Protein AF-A0A8X6QUP5-F1 (afdb_monomer_lite)

Organism: Nephila pilipes (NCBI:txid299642)

Structure (mmCIF, N/CA/C/O backbone):
data_AF-A0A8X6QUP5-F1
#
_entry.id   AF-A0A8X6QUP5-F1
#
loop_
_atom_site.group_PDB
_atom_site.id
_atom_site.type_symbol
_atom_site.label_atom_id
_atom_site.label_alt_id
_atom_site.label_comp_id
_atom_site.label_asym_id
_atom_site.label_entity_id
_atom_site.label_seq_id
_atom_site.pdbx_PDB_ins_code
_atom_site.Cartn_x
_atom_site.Cartn_y
_atom_site.Cartn_z
_atom_site.occupancy
_atom_site.B_iso_or_equiv
_atom_site.auth_seq_id
_atom_site.auth_comp_id
_atom_site.auth_asym_id
_atom_site.auth_atom_id
_atom_site.pdbx_PDB_model_num
ATOM 1 N N . MET A 1 1 ? -22.876 15.915 32.939 1.00 44.31 1 MET A N 1
ATOM 2 C CA . MET A 1 1 ? -23.209 14.595 32.355 1.00 44.31 1 MET A CA 1
ATOM 3 C C . MET A 1 1 ? -21.973 13.750 32.058 1.00 44.31 1 MET A C 1
ATOM 5 O O . MET A 1 1 ? -21.874 12.656 32.588 1.00 44.31 1 MET A O 1
ATOM 9 N N . TRP A 1 2 ? -21.021 14.212 31.238 1.00 46.41 2 TRP A N 1
ATOM 10 C CA . TRP A 1 2 ? -19.818 13.427 30.906 1.00 46.41 2 TRP A CA 1
ATOM 11 C C . TRP A 1 2 ? -18.783 13.309 31.998 1.00 46.41 2 TRP A C 1
ATOM 13 O O . TRP A 1 2 ? -18.318 12.202 32.258 1.00 46.41 2 TRP A O 1
ATOM 23 N N . GLU A 1 3 ? -18.508 14.399 32.704 1.00 50.53 3 GLU A N 1
ATOM 24 C CA . GLU A 1 3 ? -17.722 14.270 33.923 1.00 50.53 3 GLU A CA 1
ATOM 25 C C . GLU A 1 3 ? -18.458 13.438 34.968 1.00 50.53 3 GLU A C 1
ATOM 27 O O . GLU A 1 3 ? -17.826 12.682 35.685 1.00 50.53 3 GLU A O 1
ATOM 32 N N . ASP A 1 4 ? -19.792 13.433 34.981 1.00 49.97 4 ASP A N 1
ATOM 33 C CA . ASP A 1 4 ? -20.540 12.552 35.881 1.00 49.97 4 ASP A CA 1
ATOM 34 C C . ASP A 1 4 ? -20.422 11.077 35.484 1.00 49.97 4 ASP A C 1
ATOM 36 O O . ASP A 1 4 ? -20.291 10.235 36.368 1.00 49.97 4 ASP A O 1
ATOM 40 N N . LEU A 1 5 ? -20.434 10.734 34.187 1.00 49.19 5 LEU A N 1
ATOM 41 C CA . LEU A 1 5 ? -20.219 9.353 33.741 1.00 49.19 5 LEU A CA 1
ATOM 42 C C . LEU A 1 5 ? -18.779 8.916 34.016 1.00 49.19 5 LEU A C 1
ATOM 44 O O . LEU A 1 5 ? -18.572 7.864 34.612 1.00 49.19 5 LEU A O 1
ATOM 48 N N . LYS A 1 6 ? -17.792 9.732 33.635 1.00 55.00 6 LYS A N 1
ATOM 49 C CA . LYS A 1 6 ? -16.370 9.463 33.872 1.00 55.00 6 LYS A CA 1
ATOM 50 C C . LYS A 1 6 ? -16.077 9.322 35.363 1.00 55.00 6 LYS A C 1
ATOM 52 O O . LYS A 1 6 ? -15.502 8.315 35.761 1.00 55.00 6 LYS A O 1
ATOM 57 N N . ASN A 1 7 ? -16.558 10.250 36.190 1.00 58.97 7 ASN A N 1
ATOM 58 C CA . ASN A 1 7 ? -16.419 10.178 37.642 1.00 58.97 7 ASN A CA 1
ATOM 59 C C . ASN A 1 7 ? -17.154 8.964 38.213 1.00 58.97 7 ASN A C 1
ATOM 61 O O . ASN A 1 7 ? -16.632 8.328 39.118 1.00 58.97 7 ASN A O 1
ATOM 65 N N . ASN A 1 8 ? -18.327 8.587 37.691 1.00 56.41 8 ASN A N 1
ATOM 66 C CA . ASN A 1 8 ? -19.015 7.378 38.149 1.00 56.41 8 ASN A CA 1
ATOM 67 C C . ASN A 1 8 ? -18.253 6.103 37.788 1.00 56.41 8 ASN A C 1
ATOM 69 O O . ASN A 1 8 ? -18.107 5.243 38.652 1.00 56.41 8 ASN A O 1
ATOM 73 N N . VAL A 1 9 ? -17.761 5.981 36.553 1.00 54.59 9 VAL A N 1
ATOM 74 C CA . VAL A 1 9 ? -16.973 4.829 36.089 1.00 54.59 9 VAL A CA 1
ATOM 75 C C . VAL A 1 9 ? -15.672 4.736 36.881 1.00 54.59 9 VAL A C 1
ATOM 77 O O . VAL A 1 9 ? -15.383 3.691 37.456 1.00 54.59 9 VAL A O 1
ATOM 80 N N . GLN A 1 10 ? -14.937 5.842 36.995 1.00 56.66 10 GLN A N 1
ATOM 81 C CA . GLN A 1 10 ? -13.673 5.911 37.719 1.00 56.66 10 GLN A CA 1
ATOM 82 C C . GLN A 1 10 ? -13.856 5.597 39.207 1.00 56.66 10 GLN A C 1
ATOM 84 O O . GLN A 1 10 ? -13.172 4.727 39.734 1.00 56.66 10 GLN A O 1
ATOM 89 N N . LYS A 1 11 ? -14.850 6.199 39.869 1.00 64.88 11 LYS A N 1
ATOM 90 C CA . LYS A 1 11 ? -15.154 5.935 41.282 1.00 64.88 11 LYS A CA 1
ATOM 91 C C . LYS A 1 11 ? -15.588 4.485 41.503 1.00 64.88 11 LYS A C 1
ATOM 93 O O . LYS A 1 11 ? -15.235 3.899 42.523 1.00 64.88 11 LYS A O 1
ATOM 98 N N . ARG A 1 12 ? -16.307 3.866 40.554 1.00 60.62 12 ARG A N 1
ATOM 99 C CA . ARG A 1 12 ? -16.648 2.431 40.608 1.00 60.62 12 ARG A CA 1
ATOM 100 C C . ARG A 1 12 ? -15.395 1.565 40.502 1.00 60.62 12 ARG A C 1
ATOM 102 O O . ARG A 1 12 ? -15.236 0.664 41.315 1.00 60.62 12 ARG A O 1
ATOM 109 N N . ILE A 1 13 ? -14.516 1.857 39.544 1.00 54.09 13 ILE A N 1
ATOM 110 C CA . ILE A 1 13 ? -13.247 1.145 39.342 1.00 54.09 13 ILE A CA 1
ATOM 111 C C . ILE A 1 13 ? -12.354 1.285 40.584 1.00 54.09 13 ILE A C 1
ATOM 113 O O . ILE A 1 13 ? -11.859 0.286 41.090 1.00 54.09 13 ILE A O 1
ATOM 117 N N . GLU A 1 14 ? -12.222 2.487 41.145 1.00 60.97 14 GLU A N 1
ATOM 118 C CA . GLU A 1 14 ? -11.457 2.744 42.373 1.00 60.97 14 GLU A CA 1
ATOM 119 C C . GLU A 1 14 ? -12.044 2.004 43.584 1.00 60.97 14 GLU A C 1
ATOM 121 O O . GLU A 1 14 ? -11.302 1.400 44.354 1.00 60.97 14 GLU A O 1
ATOM 126 N N . THR A 1 15 ? -13.375 1.969 43.722 1.00 64.56 15 THR A N 1
ATOM 127 C CA . THR A 1 15 ? -14.052 1.199 44.785 1.00 64.56 15 THR A CA 1
ATOM 128 C C . THR A 1 15 ? -13.818 -0.310 44.634 1.00 64.56 15 THR A C 1
ATOM 130 O O . THR A 1 15 ? -13.795 -1.032 45.626 1.00 64.56 15 THR A O 1
ATOM 133 N N . LEU A 1 16 ? -13.642 -0.795 43.401 1.00 52.06 16 LEU A N 1
ATOM 134 C CA . LEU A 1 16 ? -13.372 -2.203 43.097 1.00 52.06 16 LEU A CA 1
ATOM 135 C C . LEU A 1 16 ? -11.893 -2.583 43.271 1.00 52.06 16 LEU A C 1
ATOM 137 O O . LEU A 1 16 ? -11.603 -3.745 43.538 1.00 52.06 16 LEU A O 1
ATOM 141 N N . LEU A 1 17 ? -10.971 -1.625 43.129 1.00 49.28 17 LEU A N 1
ATOM 142 C CA . LEU A 1 17 ? -9.524 -1.838 43.253 1.00 49.28 17 LEU A CA 1
ATOM 143 C C . LEU A 1 17 ? -8.994 -1.674 44.686 1.00 49.28 17 LEU A C 1
ATOM 145 O O . LEU A 1 17 ? -7.844 -2.035 44.943 1.00 49.28 17 LEU A O 1
ATOM 149 N N . GLN A 1 18 ? -9.785 -1.150 45.630 1.00 58.59 18 GLN A N 1
ATOM 150 C CA . GLN A 1 18 ? -9.343 -1.079 47.023 1.00 58.59 18 GLN A CA 1
ATOM 151 C C . GLN A 1 18 ? -9.294 -2.479 47.670 1.00 58.59 18 GLN A C 1
ATOM 153 O O . GLN A 1 18 ? -10.301 -3.192 47.675 1.00 58.59 18 GLN A O 1
ATOM 158 N N . PRO A 1 19 ? -8.150 -2.882 48.263 1.00 45.94 19 PRO A N 1
ATOM 159 C CA . PRO A 1 19 ? -8.023 -4.151 48.968 1.00 45.94 19 PRO A CA 1
ATOM 160 C C . PRO A 1 19 ? -8.874 -4.095 50.241 1.00 45.94 19 PRO A C 1
ATOM 162 O O . PRO A 1 19 ? -8.563 -3.382 51.194 1.00 45.94 19 PRO A O 1
ATOM 165 N N . ASN A 1 20 ? -9.998 -4.807 50.235 1.00 49.28 20 ASN A N 1
ATOM 166 C CA . ASN A 1 20 ? -11.019 -4.671 51.264 1.00 49.28 20 ASN A CA 1
ATOM 167 C C . ASN A 1 20 ? -10.538 -5.223 52.618 1.00 49.28 20 ASN A C 1
ATOM 169 O O . ASN A 1 20 ? -10.485 -6.433 52.848 1.00 49.28 20 ASN A O 1
ATOM 173 N N . ILE A 1 21 ? -10.246 -4.317 53.551 1.00 51.75 21 ILE A N 1
ATOM 174 C CA . ILE A 1 21 ? -10.163 -4.624 54.976 1.00 51.75 21 ILE A CA 1
ATOM 175 C C . ILE A 1 21 ? -11.604 -4.759 55.486 1.00 51.75 21 ILE A C 1
ATOM 177 O O . ILE A 1 21 ? -12.288 -3.775 55.732 1.00 51.75 21 ILE A O 1
ATOM 181 N N . LYS A 1 22 ? -12.017 -6.013 55.696 1.00 47.28 22 LYS A N 1
ATOM 182 C CA . LYS A 1 22 ? -13.078 -6.433 56.629 1.00 47.28 22 LYS A CA 1
ATOM 183 C C . LYS A 1 22 ? -14.502 -5.938 56.331 1.00 47.28 22 LYS A C 1
ATOM 185 O O . LYS A 1 22 ? -15.080 -5.238 57.146 1.00 47.28 22 LYS A O 1
ATOM 190 N N . GLU A 1 23 ? -15.150 -6.454 55.290 1.00 47.16 23 GLU A N 1
ATOM 191 C CA . GLU A 1 23 ? -16.612 -6.633 55.330 1.00 47.16 23 GLU A CA 1
ATOM 192 C C . GLU A 1 23 ? -17.054 -7.746 54.368 1.00 47.16 23 GLU A C 1
ATOM 194 O O . GLU A 1 23 ? -16.723 -7.735 53.185 1.00 47.16 23 GLU A O 1
ATOM 199 N N . LYS A 1 24 ? -17.798 -8.740 54.881 1.00 47.62 24 LYS A N 1
ATOM 200 C CA . LYS A 1 24 ? -18.357 -9.876 54.122 1.00 47.62 24 LYS A CA 1
ATOM 201 C C . LYS A 1 24 ? -19.466 -9.402 53.167 1.00 47.62 24 LYS A C 1
ATOM 203 O O . LYS A 1 24 ? -20.642 -9.696 53.376 1.00 47.62 24 LYS A O 1
ATOM 208 N N . ARG A 1 25 ? -19.123 -8.674 52.106 1.00 50.38 25 ARG A N 1
ATOM 209 C CA . ARG A 1 25 ? -19.998 -8.508 50.937 1.00 50.38 25 ARG A CA 1
ATOM 210 C C . ARG A 1 25 ? -19.663 -9.611 49.943 1.00 50.38 25 ARG A C 1
ATOM 212 O O . ARG A 1 25 ? -18.494 -9.837 49.661 1.00 50.38 25 ARG A O 1
ATOM 219 N N . LYS A 1 26 ? -20.689 -10.316 49.448 1.00 55.03 26 LYS A N 1
ATOM 220 C CA . LYS A 1 26 ? -20.561 -11.279 48.343 1.00 55.03 26 LYS A CA 1
ATOM 221 C C . LYS A 1 26 ? -19.791 -10.585 47.219 1.00 55.03 26 LYS A C 1
ATOM 223 O O . LYS A 1 26 ? -20.322 -9.632 46.649 1.00 55.03 26 LYS A O 1
ATOM 228 N N . GLU A 1 27 ? -18.559 -11.019 46.961 1.00 50.31 27 GLU A N 1
ATOM 229 C CA . GLU A 1 27 ? -17.769 -10.520 45.839 1.00 50.31 27 GLU A CA 1
ATOM 230 C C . GLU A 1 27 ? -18.640 -10.597 44.580 1.00 50.31 27 GLU A C 1
ATOM 232 O O . GLU A 1 27 ? -19.210 -11.660 44.298 1.00 50.31 27 GLU A O 1
ATOM 237 N N . PRO A 1 28 ? -18.831 -9.490 43.842 1.00 57.84 28 PRO A N 1
ATOM 238 C CA . PRO A 1 28 ? -19.417 -9.589 42.521 1.00 57.84 28 PRO A CA 1
ATOM 239 C C . PRO A 1 28 ? -18.541 -10.547 41.717 1.00 57.84 28 PRO A C 1
ATOM 241 O O . PRO A 1 28 ? -17.336 -10.344 41.583 1.00 57.84 28 PRO A O 1
ATOM 244 N N . THR A 1 29 ? -19.140 -11.626 41.215 1.00 70.88 29 THR A N 1
ATOM 245 C CA . THR A 1 29 ? -18.425 -12.563 40.353 1.00 70.88 29 THR A CA 1
ATOM 246 C C . THR A 1 29 ? -17.854 -11.786 39.171 1.00 70.88 29 THR A C 1
ATOM 248 O O . THR A 1 29 ? -18.542 -10.940 38.603 1.00 70.88 29 THR A O 1
ATOM 251 N N . VAL A 1 30 ? -16.611 -12.077 38.779 1.00 66.44 30 VAL A N 1
ATOM 252 C CA . VAL A 1 30 ? -15.904 -11.433 37.651 1.00 66.44 30 VAL A CA 1
ATOM 253 C C . VAL A 1 30 ? -16.805 -11.283 36.413 1.00 66.44 30 VAL A C 1
ATOM 255 O O . VAL A 1 30 ? -16.819 -10.240 35.770 1.00 66.44 30 VAL A O 1
ATOM 258 N N . LYS A 1 31 ? -17.668 -12.276 36.156 1.00 69.88 31 LYS A N 1
ATOM 259 C CA . LYS A 1 31 ? -18.683 -12.255 35.089 1.00 69.88 31 LYS A CA 1
ATOM 260 C C . LYS A 1 31 ? -19.641 -11.059 35.151 1.00 69.88 31 LYS A C 1
ATOM 262 O O . LYS A 1 31 ? -19.960 -10.491 34.113 1.00 69.88 31 LYS A O 1
ATOM 267 N N . LYS A 1 32 ? -20.105 -10.673 36.343 1.00 76.06 32 LYS A N 1
ATOM 268 C CA . LYS A 1 32 ? -21.005 -9.528 36.527 1.00 76.06 32 LYS A CA 1
ATOM 269 C C . LYS A 1 32 ? -20.297 -8.209 36.214 1.00 76.06 32 LYS A C 1
ATOM 271 O O . LYS A 1 32 ? -20.886 -7.358 35.562 1.00 76.06 32 LYS A O 1
ATOM 276 N N . ILE A 1 33 ? -19.034 -8.072 36.621 1.00 69.62 33 ILE A N 1
ATOM 277 C CA . ILE A 1 33 ? -18.220 -6.882 36.329 1.00 69.62 33 ILE A CA 1
ATOM 278 C C . ILE A 1 33 ? -17.984 -6.756 34.821 1.00 69.62 33 ILE A C 1
ATOM 280 O O . ILE A 1 33 ? -18.186 -5.683 34.261 1.00 69.62 33 ILE A O 1
ATOM 284 N N . CYS A 1 34 ? -17.608 -7.846 34.147 1.00 67.25 34 CYS A N 1
ATOM 285 C CA . CYS A 1 34 ? -17.435 -7.849 32.694 1.00 67.25 34 CYS A CA 1
ATOM 286 C C . CYS A 1 34 ? -18.731 -7.471 31.964 1.00 67.25 34 CYS A C 1
ATOM 288 O O . CYS A 1 34 ? -18.691 -6.664 31.040 1.00 67.25 34 CYS A O 1
ATOM 290 N N . PHE A 1 35 ?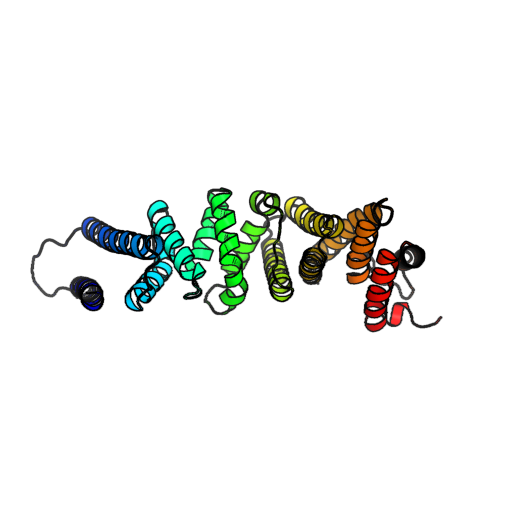 -19.874 -8.003 32.411 1.00 75.81 35 PHE A N 1
ATOM 291 C CA . PHE A 1 35 ? -21.177 -7.682 31.831 1.00 75.81 35 PHE A CA 1
ATOM 292 C C . PHE A 1 35 ? -21.531 -6.196 31.988 1.00 75.81 35 PHE A C 1
ATOM 294 O O . PHE A 1 35 ? -21.853 -5.534 31.006 1.00 75.81 35 PHE A O 1
ATOM 301 N N . GLU A 1 36 ? -21.421 -5.649 33.203 1.00 76.38 36 GLU A N 1
ATOM 302 C CA . GLU A 1 36 ? -21.733 -4.238 33.469 1.00 76.38 36 GLU A CA 1
ATOM 303 C C . GLU A 1 36 ? -20.802 -3.287 32.700 1.00 76.38 36 GLU A C 1
ATOM 305 O O . GLU A 1 36 ? -21.273 -2.322 32.096 1.00 76.38 36 GLU A O 1
ATOM 310 N N . SER A 1 37 ? -19.499 -3.583 32.650 1.00 73.06 37 SER A N 1
ATOM 311 C CA . SER A 1 37 ? -18.534 -2.823 31.844 1.00 73.06 37 SER A CA 1
ATOM 312 C C . SER A 1 37 ? -18.861 -2.885 30.350 1.00 73.06 37 SER A C 1
ATOM 314 O O . SER A 1 37 ? -18.807 -1.859 29.671 1.00 73.06 37 SER A O 1
ATOM 316 N N . GLY A 1 38 ? -19.261 -4.056 29.847 1.00 76.94 38 GLY A N 1
ATOM 317 C CA . GLY A 1 38 ? -19.714 -4.231 28.467 1.00 76.94 38 GLY A CA 1
ATOM 318 C C . GLY A 1 38 ? -20.924 -3.355 28.139 1.00 76.94 38 GLY A C 1
ATOM 319 O O . GLY A 1 38 ? -20.918 -2.669 27.119 1.00 76.94 38 GLY A O 1
ATOM 320 N N . CYS A 1 39 ? -21.918 -3.287 29.032 1.00 82.00 39 CYS A N 1
ATOM 321 C CA . CYS A 1 39 ? -23.081 -2.411 28.859 1.00 82.00 39 CYS A CA 1
ATOM 322 C C . CYS A 1 39 ? -22.703 -0.924 28.810 1.00 82.00 39 CYS A C 1
ATOM 324 O O . CYS A 1 39 ? -23.252 -0.184 27.996 1.00 82.00 39 CYS A O 1
ATOM 326 N N . ILE A 1 40 ? -21.771 -0.476 29.658 1.00 79.25 40 ILE A N 1
ATOM 327 C CA . ILE A 1 40 ? -21.323 0.927 29.683 1.00 79.25 40 ILE A CA 1
ATOM 328 C C . ILE A 1 40 ? -20.626 1.290 28.373 1.00 79.25 40 ILE A C 1
ATOM 330 O O . ILE A 1 40 ? -20.917 2.331 27.783 1.00 79.25 40 ILE A O 1
ATOM 334 N N . VAL A 1 41 ? -19.722 0.432 27.901 1.00 79.56 41 VAL A N 1
ATOM 335 C CA . VAL A 1 41 ? -19.023 0.669 26.638 1.00 79.56 41 VAL A CA 1
ATOM 336 C C . VAL A 1 41 ? -19.988 0.592 25.454 1.00 79.56 41 VAL A C 1
ATOM 338 O O . VAL A 1 41 ? -19.896 1.423 24.558 1.00 79.56 41 VAL A O 1
ATOM 341 N N . GLN A 1 42 ? -20.953 -0.332 25.455 1.00 85.12 42 GLN A N 1
ATOM 342 C CA . GLN A 1 42 ? -21.968 -0.384 24.402 1.00 85.12 42 GLN A CA 1
ATOM 343 C C . GLN A 1 42 ? -22.826 0.888 24.385 1.00 85.12 42 GLN A C 1
ATOM 345 O O . GLN A 1 42 ? -23.027 1.465 23.325 1.00 85.12 42 GLN A O 1
ATOM 350 N N . ALA A 1 43 ? -23.238 1.405 25.545 1.00 84.94 43 ALA A N 1
ATOM 351 C CA . ALA A 1 43 ? -23.956 2.677 25.617 1.00 84.94 43 ALA A CA 1
ATOM 352 C C . ALA A 1 43 ? -23.111 3.857 25.096 1.00 84.94 43 ALA A C 1
ATOM 354 O O . ALA A 1 43 ? -23.625 4.748 24.419 1.00 84.94 43 ALA A O 1
ATOM 355 N N . ALA A 1 44 ? -21.805 3.857 25.379 1.00 82.75 44 ALA A N 1
ATOM 356 C CA . ALA A 1 44 ? -20.856 4.819 24.821 1.00 82.75 44 ALA A CA 1
ATOM 357 C C . ALA A 1 44 ? -20.763 4.717 23.285 1.00 82.75 44 ALA A C 1
ATOM 359 O O . ALA A 1 44 ? -20.746 5.742 22.600 1.00 82.75 44 ALA A O 1
ATOM 360 N N . ILE A 1 45 ? -20.750 3.495 22.749 1.00 84.00 45 ILE A N 1
ATOM 361 C CA . ILE A 1 45 ? -20.754 3.210 21.310 1.00 84.00 45 ILE A CA 1
ATOM 362 C C . ILE A 1 45 ? -22.045 3.713 20.656 1.00 84.00 45 ILE A C 1
ATOM 364 O O . ILE A 1 45 ? -21.999 4.430 19.652 1.00 84.00 45 ILE A O 1
ATOM 368 N N . ASP A 1 46 ? -23.194 3.379 21.236 1.00 88.06 46 ASP A N 1
ATOM 369 C CA . ASP A 1 46 ? -24.508 3.751 20.712 1.00 88.06 46 ASP A CA 1
ATOM 370 C C . ASP A 1 46 ? -24.657 5.273 20.673 1.00 88.06 46 ASP A C 1
ATOM 372 O O . ASP A 1 46 ? -25.052 5.847 19.658 1.00 88.06 46 ASP A O 1
ATOM 376 N N . LEU A 1 47 ? -24.244 5.952 21.744 1.00 87.00 47 LEU A N 1
ATOM 377 C CA . LEU A 1 47 ? -24.296 7.404 21.793 1.00 87.00 47 LEU A CA 1
ATOM 378 C C . LEU A 1 47 ? -23.345 8.053 20.782 1.00 87.00 47 LEU A C 1
ATOM 380 O O . LEU A 1 47 ? -23.746 8.992 20.095 1.00 87.00 47 LEU A O 1
ATOM 384 N N . ALA A 1 48 ? -22.106 7.568 20.658 1.00 88.31 48 ALA A N 1
ATOM 385 C CA . ALA A 1 48 ? -21.186 8.067 19.638 1.00 88.31 48 ALA A CA 1
ATOM 386 C C . ALA A 1 48 ? -21.789 7.906 18.235 1.00 88.31 48 ALA A C 1
ATOM 388 O O . ALA A 1 48 ? -21.748 8.839 17.435 1.00 88.31 48 ALA A O 1
ATOM 389 N N . SER A 1 49 ? -22.414 6.757 17.967 1.00 87.56 49 SER A N 1
ATOM 390 C CA . SER A 1 49 ? -23.072 6.465 16.692 1.00 87.56 49 SER A CA 1
ATOM 391 C C . SER A 1 49 ? -24.182 7.470 16.380 1.00 87.56 49 SER A C 1
ATOM 393 O O . SER A 1 49 ? -24.204 8.003 15.273 1.00 87.56 49 SER A O 1
ATOM 395 N N . VAL A 1 50 ? -25.032 7.810 17.358 1.00 90.00 50 VAL A N 1
ATOM 396 C CA . VAL A 1 50 ? -26.065 8.854 17.204 1.00 90.00 50 VAL A CA 1
ATOM 397 C C . VAL A 1 50 ? -25.437 10.213 16.886 1.00 90.00 50 VAL A C 1
ATOM 399 O O . VAL A 1 50 ? -25.873 10.887 15.957 1.00 90.00 50 VAL A O 1
ATOM 402 N N . PHE A 1 51 ? -24.371 10.609 17.592 1.00 90.19 51 PHE A N 1
ATOM 403 C CA . PHE A 1 51 ? -23.677 11.877 17.323 1.00 90.19 51 PHE A CA 1
ATOM 404 C C . PHE A 1 51 ? -23.139 11.968 15.890 1.00 90.19 51 PHE A C 1
ATOM 406 O O . PHE A 1 51 ? -23.191 13.036 15.276 1.00 90.19 51 PHE A O 1
ATOM 413 N N . PHE A 1 52 ? -22.616 10.866 15.352 1.00 88.62 52 PHE A N 1
ATOM 414 C CA . PHE A 1 52 ? -22.120 10.836 13.979 1.00 88.62 52 PHE A CA 1
ATOM 415 C C . PHE A 1 52 ? -23.250 10.785 12.946 1.00 88.62 52 PHE A C 1
ATOM 417 O O . PHE A 1 52 ? -23.163 11.504 11.953 1.00 88.62 52 PHE A O 1
ATOM 424 N N . GLN A 1 53 ? -24.307 10.000 13.185 1.00 89.56 53 GLN A N 1
ATOM 425 C CA . GLN A 1 53 ? -25.474 9.894 12.296 1.00 89.56 53 GLN A CA 1
ATOM 426 C C . GLN A 1 53 ? -26.208 11.230 12.149 1.00 89.56 53 GLN A C 1
ATOM 428 O O . GLN A 1 53 ? -26.502 11.652 11.034 1.00 89.56 53 GLN A O 1
ATOM 433 N N . GLU A 1 54 ? -26.415 11.930 13.261 1.00 92.38 54 GLU A N 1
ATOM 434 C CA . GLU A 1 54 ? -27.092 13.231 13.304 1.00 92.38 54 GLU A CA 1
ATOM 435 C C . GLU A 1 54 ? -26.149 14.406 12.979 1.00 92.38 54 GLU A C 1
ATOM 437 O O . GLU A 1 54 ? -26.513 15.572 13.114 1.00 92.38 54 GLU A O 1
ATOM 442 N N . ASN A 1 55 ? -24.907 14.117 12.566 1.00 88.81 55 ASN A N 1
ATOM 443 C CA . ASN A 1 55 ? -23.885 15.110 12.232 1.00 88.81 55 ASN A CA 1
ATOM 444 C C . ASN A 1 55 ? -23.646 16.177 13.324 1.00 88.81 55 ASN A C 1
ATOM 446 O O . ASN A 1 55 ? -23.276 17.318 13.043 1.00 88.81 55 ASN A O 1
ATOM 450 N N . LEU A 1 56 ? -23.802 15.790 14.590 1.00 90.62 56 LEU A N 1
ATOM 451 C CA . LEU A 1 56 ? -23.629 16.680 15.733 1.00 90.62 56 LEU A CA 1
ATOM 452 C C . LEU A 1 56 ? -22.151 17.013 15.970 1.00 90.62 56 LEU A C 1
ATOM 454 O O . LEU A 1 56 ? -21.235 16.256 15.615 1.00 90.62 56 LEU A O 1
ATOM 458 N N . THR A 1 57 ? -21.916 18.149 16.627 1.00 89.81 57 THR A N 1
ATOM 459 C CA . THR A 1 57 ? -20.581 18.585 17.039 1.00 89.81 57 THR A CA 1
ATOM 460 C C . THR A 1 57 ? -20.006 17.620 18.077 1.00 89.81 57 THR A C 1
ATOM 462 O O . THR A 1 57 ? -20.602 17.383 19.130 1.00 89.81 57 THR A O 1
ATOM 465 N N . VAL A 1 58 ? -18.824 17.065 17.798 1.00 88.88 58 VAL A N 1
ATOM 466 C CA . VAL A 1 58 ? -18.154 16.123 18.708 1.00 88.88 58 VAL A CA 1
ATOM 467 C C . VAL A 1 58 ? -17.565 16.896 19.888 1.00 88.88 58 VAL A C 1
ATOM 469 O O . VAL A 1 58 ? -16.621 17.667 19.727 1.00 88.88 58 VAL A O 1
ATOM 472 N N . THR A 1 59 ? -18.115 16.681 21.082 1.00 91.25 59 THR A N 1
ATOM 473 C CA . THR A 1 59 ? -17.606 17.287 22.326 1.00 91.25 59 THR A CA 1
ATOM 474 C C . THR A 1 59 ? -16.254 16.692 22.740 1.00 91.25 59 THR A C 1
ATOM 476 O O . THR A 1 59 ? -15.979 15.526 22.461 1.00 91.25 59 THR A O 1
ATOM 479 N N . GLU A 1 60 ? -15.428 17.443 23.477 1.00 90.12 60 GLU A N 1
ATOM 480 C CA . GLU A 1 60 ? -14.137 16.943 23.999 1.00 90.12 60 GLU A CA 1
ATOM 481 C C . GLU A 1 60 ? -14.283 15.709 24.905 1.00 90.12 60 GLU A C 1
ATOM 483 O O . GLU A 1 60 ? -13.439 14.811 24.886 1.00 90.12 60 GLU A O 1
ATOM 488 N N . GLY A 1 61 ? -15.388 15.614 25.653 1.00 88.88 61 GLY A N 1
ATOM 489 C CA . GLY A 1 61 ? -15.706 14.424 26.447 1.00 88.88 61 GLY A CA 1
ATOM 490 C C . GLY A 1 61 ? -15.927 13.188 25.572 1.00 88.88 61 GLY A C 1
ATOM 491 O O . GLY A 1 61 ? -15.379 12.125 25.859 1.00 88.88 61 GLY A O 1
ATOM 492 N N . LEU A 1 62 ? -16.662 13.342 24.464 1.00 88.44 62 LEU A N 1
ATOM 493 C CA . LEU A 1 62 ? -16.883 12.262 23.502 1.00 88.44 62 LEU A CA 1
ATOM 494 C C . LEU A 1 62 ? -15.579 11.863 22.795 1.00 88.44 62 LEU A C 1
ATOM 496 O O . LEU A 1 62 ? -15.311 10.673 22.655 1.00 88.44 62 LEU A O 1
ATOM 500 N N . LYS A 1 63 ? -14.733 12.833 22.420 1.00 90.31 63 LYS A N 1
ATOM 501 C CA . LYS A 1 63 ? -13.395 12.548 21.874 1.00 90.31 63 LYS A CA 1
ATOM 502 C C . LYS A 1 63 ? -12.569 11.728 22.859 1.00 90.31 63 LYS A C 1
ATOM 504 O O . LYS A 1 63 ? -12.118 10.644 22.512 1.00 90.31 63 LYS A O 1
ATOM 509 N N . SER A 1 64 ? -12.440 12.199 24.100 1.00 90.12 64 SER A N 1
ATOM 510 C CA . SER A 1 64 ? -11.673 11.524 25.156 1.00 90.12 64 SER A CA 1
ATOM 511 C C . SER A 1 64 ? -12.156 10.092 25.402 1.00 90.12 64 SER A C 1
ATOM 513 O O . SER A 1 64 ? -11.346 9.187 25.594 1.00 90.12 64 SER A O 1
ATOM 515 N N . MET A 1 65 ? -13.472 9.875 25.351 1.00 90.00 65 MET A N 1
ATOM 516 C CA . MET A 1 65 ? -14.076 8.550 25.455 1.00 90.00 65 MET A CA 1
ATOM 517 C C . MET A 1 65 ? -13.670 7.645 24.288 1.00 90.00 65 MET A C 1
ATOM 519 O O . MET A 1 65 ? -13.231 6.527 24.523 1.00 90.00 65 MET A O 1
ATOM 523 N N . ILE A 1 66 ? -13.762 8.113 23.041 1.00 90.62 66 ILE A N 1
ATOM 524 C CA . ILE A 1 66 ? -13.375 7.319 21.863 1.00 90.62 66 ILE A CA 1
ATOM 525 C C . ILE A 1 66 ? -11.872 7.005 21.881 1.00 90.62 66 ILE A C 1
ATOM 527 O O . ILE A 1 66 ? -11.487 5.869 21.617 1.00 90.62 66 ILE A O 1
ATOM 531 N N . VAL A 1 67 ? -11.025 7.963 22.274 1.00 90.25 67 VAL A N 1
ATOM 532 C CA . VAL A 1 67 ? -9.583 7.730 22.480 1.00 90.25 67 VAL A CA 1
ATOM 533 C C . VAL A 1 67 ? -9.344 6.642 23.526 1.00 90.25 67 VAL A C 1
ATOM 535 O O . VAL A 1 67 ? -8.497 5.770 23.342 1.00 90.25 67 VAL A O 1
ATOM 538 N N . PHE A 1 68 ? -10.095 6.664 24.627 1.00 89.88 68 PHE A N 1
ATOM 539 C CA . PHE A 1 68 ? -10.027 5.611 25.635 1.00 89.88 68 PHE A CA 1
ATOM 540 C C . PHE A 1 68 ? -10.450 4.248 25.067 1.00 89.88 68 PHE A C 1
ATOM 542 O O . PHE A 1 68 ? -9.759 3.260 25.308 1.00 89.88 68 PHE A O 1
ATOM 549 N N . LEU A 1 69 ? -11.527 4.193 24.274 1.00 90.62 69 LEU A N 1
ATOM 550 C CA . LEU A 1 69 ? -11.986 2.961 23.623 1.00 90.62 69 LEU A CA 1
ATOM 551 C C . LEU A 1 69 ? -10.937 2.382 22.661 1.00 90.62 69 LEU A C 1
ATOM 553 O O . LEU A 1 69 ? -10.689 1.179 22.685 1.00 90.62 69 LEU A O 1
ATOM 557 N N . ASP A 1 70 ? -10.280 3.227 21.863 1.00 91.81 70 ASP A N 1
ATOM 558 C CA . ASP A 1 70 ? -9.179 2.812 20.989 1.00 91.81 70 ASP A CA 1
ATOM 559 C C . ASP A 1 70 ? -8.018 2.205 21.794 1.00 91.81 70 ASP A C 1
ATOM 561 O O . ASP A 1 70 ? -7.488 1.160 21.427 1.00 91.81 70 ASP A O 1
ATOM 565 N N . ARG A 1 71 ? -7.661 2.803 22.939 1.00 90.06 71 ARG A N 1
ATOM 566 C CA . ARG A 1 71 ? -6.571 2.316 23.804 1.00 90.06 71 ARG A CA 1
ATOM 567 C C . ARG A 1 71 ? -6.839 0.960 24.447 1.00 90.06 71 ARG A C 1
ATOM 569 O O . ARG A 1 71 ? -5.899 0.195 24.619 1.00 90.06 71 ARG A O 1
ATOM 576 N N . ILE A 1 72 ? -8.085 0.659 24.811 1.00 89.25 72 ILE A N 1
ATOM 577 C CA . ILE A 1 72 ? -8.433 -0.641 25.410 1.00 89.25 72 ILE A CA 1
ATOM 578 C C . ILE A 1 72 ? -8.669 -1.733 24.359 1.00 89.25 72 ILE A C 1
ATOM 580 O O . ILE A 1 72 ? -8.789 -2.903 24.712 1.00 89.25 72 ILE A O 1
ATOM 584 N N . LEU A 1 73 ? -8.740 -1.382 23.071 1.00 90.00 73 LEU A N 1
ATOM 585 C CA . LEU A 1 73 ? -9.053 -2.315 21.988 1.00 90.00 73 LEU A CA 1
ATOM 586 C C . LEU A 1 73 ? -8.140 -3.562 21.939 1.00 90.00 73 LEU A C 1
ATOM 588 O O . LEU A 1 73 ? -8.660 -4.659 21.693 1.00 90.00 73 LEU A O 1
ATOM 592 N N . PRO A 1 74 ? -6.813 -3.463 22.172 1.00 87.75 74 PRO A N 1
ATOM 593 C CA . PRO A 1 74 ? -5.934 -4.633 22.212 1.00 87.75 74 PRO A CA 1
ATOM 594 C C . PRO A 1 74 ? -6.253 -5.596 23.363 1.00 87.75 74 PRO A C 1
ATOM 596 O O . PRO A 1 74 ? -6.130 -6.804 23.171 1.00 87.75 74 PRO A O 1
ATOM 599 N N . GLU A 1 75 ? -6.718 -5.069 24.499 1.00 87.19 75 GLU A N 1
ATOM 600 C CA . GLU A 1 75 ? -7.014 -5.817 25.732 1.00 87.19 75 GLU A CA 1
ATOM 601 C C . GLU A 1 75 ? -8.332 -6.599 25.656 1.00 87.19 75 GLU A C 1
ATOM 603 O O . GLU A 1 75 ? -8.578 -7.510 26.446 1.00 87.19 75 GLU A O 1
ATOM 608 N N . ILE A 1 76 ? -9.204 -6.255 24.703 1.00 86.19 76 ILE A N 1
ATOM 609 C CA . ILE A 1 76 ? -10.486 -6.939 24.531 1.00 86.19 76 ILE A CA 1
ATOM 610 C C . ILE A 1 76 ? -10.247 -8.355 23.976 1.00 86.19 76 ILE A C 1
ATOM 612 O O . ILE A 1 76 ? -9.587 -8.481 22.928 1.00 86.19 76 ILE A O 1
ATOM 616 N N . PRO A 1 77 ? -10.824 -9.399 24.610 1.00 86.50 77 PRO A N 1
ATOM 617 C CA . PRO A 1 77 ? -10.676 -10.785 24.180 1.00 86.50 77 PRO A CA 1
ATOM 618 C C . PRO A 1 77 ? -11.058 -11.003 22.707 1.00 86.50 77 PRO A C 1
ATOM 620 O O . PRO A 1 77 ? -11.954 -10.329 22.189 1.00 86.50 77 PRO A O 1
ATOM 623 N N . PRO A 1 78 ? -10.384 -11.923 21.995 1.00 84.94 78 PRO A N 1
ATOM 624 C CA . PRO A 1 78 ? -10.646 -12.178 20.579 1.00 84.94 78 PRO A CA 1
ATOM 625 C C . PRO A 1 78 ? -12.053 -12.730 20.302 1.00 84.94 78 PRO A C 1
ATOM 627 O O . PRO A 1 78 ? -12.549 -12.561 19.190 1.00 84.94 78 PRO A O 1
ATOM 630 N N . GLU A 1 79 ? -12.703 -13.356 21.285 1.00 87.31 79 GLU A N 1
ATOM 631 C CA . GLU A 1 79 ? -14.070 -13.880 21.178 1.00 87.31 79 GLU A CA 1
ATOM 632 C C . GLU A 1 79 ? -15.108 -12.759 21.004 1.00 87.31 79 GLU A C 1
ATOM 634 O O . GLU A 1 79 ? -16.152 -12.964 20.386 1.00 87.31 79 GLU A O 1
ATOM 639 N N . GLU A 1 80 ? -14.795 -11.551 21.477 1.00 87.56 80 GLU A N 1
ATOM 640 C CA . GLU A 1 80 ? -15.666 -10.373 21.431 1.00 87.56 80 GLU A CA 1
ATOM 641 C C . GLU A 1 80 ? -15.450 -9.543 20.147 1.00 87.56 80 GLU A C 1
ATOM 643 O O . GLU A 1 80 ? -15.419 -8.309 20.163 1.00 87.56 80 GLU A O 1
ATOM 648 N N . ASP A 1 81 ? -15.288 -10.204 18.993 1.00 90.12 81 ASP A N 1
ATOM 649 C CA . ASP A 1 81 ? -14.959 -9.542 17.720 1.00 90.12 81 ASP A CA 1
ATOM 650 C C . ASP A 1 81 ? -16.001 -8.494 17.298 1.00 90.12 81 ASP A C 1
ATOM 652 O O . ASP A 1 81 ? -15.633 -7.428 16.807 1.00 90.12 81 ASP A O 1
ATOM 656 N N . ASN A 1 82 ? -17.294 -8.751 17.524 1.00 90.12 82 ASN A N 1
ATOM 657 C CA . ASN A 1 82 ? -18.354 -7.781 17.219 1.00 90.12 82 ASN A CA 1
ATOM 658 C C . ASN A 1 82 ? -18.175 -6.480 18.007 1.00 90.12 82 ASN A C 1
ATOM 660 O O . ASN A 1 82 ? -18.350 -5.388 17.471 1.00 90.12 82 ASN A O 1
ATOM 664 N N . PHE A 1 83 ? -17.787 -6.596 19.272 1.00 87.88 83 PHE A N 1
ATOM 665 C CA . PHE A 1 83 ? -17.587 -5.456 20.146 1.00 87.88 83 PHE A CA 1
ATOM 666 C C . PHE A 1 83 ? -16.339 -4.657 19.748 1.00 87.88 83 PHE A C 1
ATOM 668 O O . PHE A 1 83 ? -16.412 -3.437 19.586 1.00 87.88 83 PHE A O 1
ATOM 675 N N . LYS A 1 84 ? -15.223 -5.342 19.451 1.00 93.31 84 LYS A N 1
ATOM 676 C CA . LYS A 1 84 ? -14.018 -4.710 18.878 1.00 93.31 84 LYS A CA 1
ATOM 677 C C . LYS A 1 84 ? -14.327 -4.002 17.560 1.00 93.31 84 LYS A C 1
ATOM 679 O O . LYS A 1 84 ? -13.854 -2.893 17.319 1.00 93.31 84 LYS A O 1
ATOM 684 N N . ASN A 1 85 ? -15.164 -4.615 16.727 1.00 94.25 85 ASN A N 1
ATOM 685 C CA . ASN A 1 85 ? -15.572 -4.057 15.447 1.00 94.25 85 ASN A CA 1
ATOM 686 C C . ASN A 1 85 ? -16.356 -2.749 15.584 1.00 94.25 85 ASN A C 1
ATOM 688 O O . ASN A 1 85 ? -16.158 -1.842 14.776 1.00 94.25 85 ASN A O 1
ATOM 692 N N . ASN A 1 86 ? -17.231 -2.667 16.588 1.00 91.81 86 ASN A N 1
ATOM 693 C CA . ASN A 1 86 ? -18.029 -1.477 16.871 1.00 91.81 86 ASN A CA 1
ATOM 694 C C . ASN A 1 86 ? -17.156 -0.323 17.381 1.00 91.81 86 ASN A C 1
ATOM 696 O O . ASN A 1 86 ? -17.313 0.807 16.922 1.00 91.81 86 ASN A O 1
ATOM 700 N N . ILE A 1 87 ? -16.194 -0.612 18.266 1.00 92.88 87 ILE A N 1
ATOM 701 C CA . ILE A 1 87 ? -15.202 0.381 18.705 1.00 92.88 87 ILE A CA 1
ATOM 702 C C . ILE A 1 87 ? -14.403 0.892 17.504 1.00 92.88 87 ILE A C 1
ATOM 704 O O . ILE A 1 87 ? -14.340 2.100 17.284 1.00 92.88 87 ILE A O 1
ATOM 708 N N . ALA A 1 88 ? -13.859 -0.023 16.695 1.00 95.12 88 ALA A N 1
ATOM 709 C CA . ALA A 1 88 ? -13.097 0.315 15.498 1.00 95.12 88 ALA A CA 1
ATOM 710 C C . ALA A 1 88 ? -13.882 1.241 14.557 1.00 95.12 88 ALA A C 1
ATOM 712 O O . ALA A 1 88 ? -13.360 2.262 14.119 1.00 95.12 88 ALA A O 1
ATOM 713 N N . PHE A 1 89 ? -15.160 0.934 14.318 1.00 94.25 89 PHE A N 1
ATOM 714 C CA . PHE A 1 89 ? -16.027 1.742 13.463 1.00 94.25 89 PHE A CA 1
ATOM 715 C C . PHE A 1 89 ? -16.177 3.186 13.965 1.00 94.25 89 PHE A C 1
ATOM 717 O O . PHE A 1 89 ? -16.090 4.130 13.184 1.00 94.25 89 PHE A O 1
ATOM 724 N N . ILE A 1 90 ? -16.347 3.389 15.270 1.00 92.00 90 ILE A N 1
ATOM 725 C CA . ILE A 1 90 ? -16.452 4.737 15.845 1.00 92.00 90 ILE A CA 1
ATOM 726 C C . ILE A 1 90 ? -15.121 5.483 15.783 1.00 92.00 90 ILE A C 1
ATOM 728 O O . ILE A 1 90 ? -15.098 6.683 15.500 1.00 92.00 90 ILE A O 1
ATOM 732 N N . CYS A 1 91 ? -14.011 4.787 16.013 1.00 93.69 91 CYS A N 1
ATOM 733 C CA . CYS A 1 91 ? -12.682 5.355 15.836 1.00 93.69 91 CYS A CA 1
ATOM 734 C C . CYS A 1 91 ? -12.459 5.802 14.383 1.00 93.69 91 CYS A C 1
ATOM 736 O O . CYS A 1 91 ? -11.937 6.891 14.154 1.00 93.69 91 CYS A O 1
ATOM 738 N N . GLU A 1 92 ? -12.901 5.022 13.393 1.00 93.12 92 GLU A N 1
ATOM 739 C CA . GLU A 1 92 ? -12.868 5.409 11.975 1.00 93.12 92 GLU A CA 1
ATOM 740 C C . GLU A 1 92 ? -13.714 6.660 11.698 1.00 93.12 92 GLU A C 1
ATOM 742 O O . GLU A 1 92 ? -13.261 7.568 10.999 1.00 93.12 92 GLU A O 1
ATOM 747 N N . LEU A 1 93 ? -14.912 6.759 12.284 1.00 91.06 93 LEU A N 1
ATOM 748 C CA . LEU A 1 93 ? -15.752 7.956 12.167 1.00 91.06 93 LEU A CA 1
ATOM 749 C C . LEU A 1 93 ? -15.070 9.189 12.768 1.00 91.06 93 LEU A C 1
ATOM 751 O O . LEU A 1 93 ? -15.094 10.262 12.162 1.00 91.06 93 LEU A O 1
ATOM 755 N N . LEU A 1 94 ? -14.412 9.051 13.921 1.00 90.75 94 LEU A N 1
ATOM 756 C CA . LEU A 1 94 ? -13.666 10.151 14.528 1.00 90.75 94 LEU A CA 1
ATOM 757 C C . LEU A 1 94 ? -12.449 10.556 13.681 1.00 90.75 94 LEU A C 1
ATOM 759 O O . LEU A 1 94 ? -12.190 11.748 13.509 1.00 90.75 94 LEU A O 1
ATOM 763 N N . PHE A 1 95 ? -11.746 9.574 13.113 1.00 89.69 95 PHE A N 1
ATOM 764 C CA . PHE A 1 95 ? -10.632 9.790 12.193 1.00 89.69 95 PHE A CA 1
ATOM 765 C C . PHE A 1 95 ? -11.068 10.524 10.917 1.00 89.69 95 PHE A C 1
ATOM 767 O O . PHE A 1 95 ? -10.370 11.432 10.475 1.00 89.69 95 PHE A O 1
ATOM 774 N N . SER A 1 96 ? -12.251 10.212 10.371 1.00 86.69 96 SER A N 1
ATOM 775 C CA . SER A 1 96 ? -12.805 10.888 9.182 1.00 86.69 96 SER A CA 1
ATOM 776 C C . SER A 1 96 ? -12.992 12.400 9.352 1.00 86.69 96 SER A C 1
ATOM 778 O O . SER A 1 96 ? -13.038 13.131 8.367 1.00 86.69 96 SER A O 1
ATOM 780 N N . ARG A 1 97 ? -13.084 12.871 10.602 1.00 86.06 97 ARG A N 1
ATOM 781 C CA . ARG A 1 97 ? -13.206 14.287 10.964 1.00 86.06 97 ARG A CA 1
ATOM 782 C C . ARG A 1 97 ? -11.879 14.903 11.438 1.00 86.06 97 ARG A C 1
ATOM 784 O O . ARG A 1 97 ? -11.892 15.955 12.066 1.00 86.06 97 ARG A O 1
ATOM 791 N N . GLU A 1 98 ? -10.756 14.229 11.179 1.00 81.69 98 GLU A N 1
ATOM 792 C CA . GLU A 1 98 ? -9.382 14.668 11.478 1.00 81.69 98 GLU A CA 1
ATOM 793 C C . GLU A 1 98 ? -9.091 14.943 12.967 1.00 81.69 98 GLU A C 1
ATOM 795 O O . GLU A 1 98 ? -8.151 15.657 13.310 1.00 81.69 98 GLU A O 1
ATOM 800 N N . TYR A 1 99 ? -9.870 14.357 13.882 1.00 79.31 99 TYR A N 1
ATOM 801 C CA . TYR A 1 99 ? -9.745 14.655 15.314 1.00 79.31 99 TYR A CA 1
ATOM 802 C C . TYR A 1 99 ? -8.750 13.772 16.079 1.00 79.31 99 TYR A C 1
ATOM 804 O O . TYR A 1 99 ? -8.341 14.158 17.173 1.00 79.31 99 TYR A O 1
ATOM 812 N N . TYR A 1 100 ? -8.398 12.582 15.580 1.00 79.25 100 TYR A N 1
ATOM 813 C CA . TYR A 1 100 ? -7.642 11.594 16.361 1.00 79.25 100 TYR A CA 1
ATOM 814 C C . TYR A 1 100 ? -6.882 10.580 15.488 1.00 79.25 100 TYR A C 1
ATOM 816 O O . TYR A 1 100 ? -7.296 10.284 14.370 1.00 79.25 100 TYR A O 1
ATOM 824 N N . SER A 1 101 ? -5.775 10.042 16.016 1.00 80.75 101 SER A N 1
ATOM 825 C CA . SER A 1 101 ? -4.996 8.948 15.421 1.00 80.75 101 SER A CA 1
ATOM 826 C C . SER A 1 101 ? -5.420 7.610 16.025 1.00 80.75 101 SER A C 1
ATOM 828 O O . SER A 1 101 ? -5.127 7.343 17.184 1.00 80.75 101 SER A O 1
ATOM 830 N N . CYS A 1 102 ? -6.092 6.764 15.247 1.00 86.50 102 CYS A N 1
ATOM 831 C CA . CYS A 1 102 ? -6.661 5.495 15.715 1.00 86.50 102 CYS A CA 1
ATOM 832 C C . CYS A 1 102 ? -5.707 4.309 15.476 1.00 86.50 102 CYS A C 1
ATOM 834 O O . CYS A 1 102 ? -6.036 3.376 14.736 1.00 86.50 102 CYS A O 1
ATOM 836 N N . SER A 1 103 ? -4.497 4.360 16.040 1.00 86.81 103 SER A N 1
ATOM 837 C CA . SER A 1 103 ? -3.427 3.384 15.769 1.00 86.81 103 SER A CA 1
ATOM 838 C C . SER A 1 103 ? -3.819 1.951 16.165 1.00 86.81 103 SER A C 1
ATOM 840 O O . SER A 1 103 ? -3.611 1.010 15.393 1.00 86.81 103 SER A O 1
ATOM 842 N N . ASN A 1 104 ? -4.476 1.771 17.318 1.00 90.62 104 ASN A N 1
ATOM 843 C CA . ASN A 1 104 ? -4.929 0.451 17.775 1.00 90.62 104 ASN A CA 1
ATOM 844 C C . ASN A 1 104 ? -6.061 -0.101 16.907 1.00 90.62 104 ASN A C 1
ATOM 846 O O . ASN A 1 104 ? -6.097 -1.298 16.614 1.00 90.62 104 ASN A O 1
ATOM 850 N N . THR A 1 105 ? -6.964 0.770 16.455 1.00 93.38 105 THR A N 1
ATOM 851 C CA . THR A 1 105 ? -7.998 0.424 15.476 1.00 93.38 105 THR A CA 1
ATOM 852 C C . THR A 1 105 ? -7.383 -0.090 14.179 1.00 93.38 105 THR A C 1
ATOM 854 O O . THR A 1 105 ? -7.793 -1.139 13.682 1.00 93.38 105 THR A O 1
ATOM 857 N N . LEU A 1 106 ? -6.362 0.592 13.656 1.00 89.69 106 LEU A N 1
ATOM 858 C CA . LEU A 1 106 ? -5.643 0.145 12.467 1.00 89.69 106 LEU A CA 1
ATOM 859 C C . LEU A 1 106 ? -4.987 -1.229 12.688 1.00 89.69 106 LEU A C 1
ATOM 861 O O . LEU A 1 106 ? -5.176 -2.131 11.871 1.00 89.69 106 LEU A O 1
ATOM 865 N N . TYR A 1 107 ? -4.298 -1.426 13.814 1.00 89.44 107 TYR A N 1
ATOM 866 C CA . TYR A 1 107 ? -3.704 -2.716 14.181 1.00 89.44 107 TYR A CA 1
ATOM 867 C C . TYR A 1 107 ? -4.745 -3.845 14.255 1.00 89.44 107 TYR A C 1
ATOM 869 O O . TYR A 1 107 ? -4.554 -4.927 13.692 1.00 89.44 107 TYR A O 1
ATOM 877 N N . TYR A 1 108 ? -5.879 -3.593 14.914 1.00 93.12 108 TYR A N 1
ATOM 878 C CA . TYR A 1 108 ? -6.986 -4.541 14.997 1.00 93.12 108 TYR A CA 1
ATOM 879 C C . TYR A 1 108 ? -7.527 -4.904 13.609 1.00 93.12 108 TYR A C 1
ATOM 881 O O . TYR A 1 108 ? -7.689 -6.088 13.309 1.00 93.12 108 TYR A O 1
ATOM 889 N N . LEU A 1 109 ? -7.765 -3.909 12.750 1.00 92.56 109 LEU A N 1
ATOM 890 C CA . LEU A 1 109 ? -8.283 -4.136 11.403 1.00 92.56 109 LEU A CA 1
ATOM 891 C C . LEU A 1 109 ? -7.294 -4.916 10.531 1.00 92.56 109 LEU A C 1
ATOM 893 O O . LEU A 1 109 ? -7.725 -5.818 9.817 1.00 92.56 109 LEU A O 1
ATOM 897 N N . MET A 1 110 ? -5.986 -4.652 10.632 1.00 88.31 110 MET A N 1
ATOM 898 C CA . MET A 1 110 ? -4.961 -5.449 9.946 1.00 88.31 110 MET A CA 1
ATOM 899 C C . MET A 1 110 ? -5.027 -6.922 10.370 1.00 88.31 110 MET A C 1
ATOM 901 O O . MET A 1 110 ? -5.147 -7.810 9.527 1.00 88.31 110 MET A O 1
ATOM 905 N N . ARG A 1 111 ? -5.067 -7.210 11.679 1.00 90.38 111 ARG A N 1
ATOM 906 C CA . ARG A 1 111 ? -5.228 -8.594 12.167 1.00 90.38 111 ARG A CA 1
ATOM 907 C C . ARG A 1 111 ? -6.526 -9.229 11.676 1.00 90.38 111 ARG A C 1
ATOM 909 O O . ARG A 1 111 ? -6.537 -10.389 11.269 1.00 90.38 111 ARG A O 1
ATOM 916 N N . ARG A 1 112 ? -7.618 -8.466 11.694 1.00 91.69 112 ARG A N 1
ATOM 917 C CA . ARG A 1 112 ? -8.933 -8.912 11.233 1.00 91.69 112 ARG A CA 1
ATOM 918 C C . ARG A 1 112 ? -8.922 -9.257 9.741 1.00 91.69 112 ARG A C 1
ATOM 920 O O . ARG A 1 112 ? -9.522 -10.261 9.366 1.00 91.69 112 ARG A O 1
ATOM 927 N N . VAL A 1 113 ? -8.228 -8.479 8.908 1.00 88.56 113 VAL A N 1
ATOM 928 C CA . VAL A 1 113 ? -8.041 -8.757 7.473 1.00 88.56 113 VAL A CA 1
ATOM 929 C C . VAL A 1 113 ? -7.342 -10.094 7.260 1.00 88.56 113 VAL A C 1
ATOM 931 O O . VAL A 1 113 ? -7.810 -10.890 6.448 1.00 88.56 113 VAL A O 1
ATOM 934 N N . LEU A 1 114 ? -6.272 -10.368 8.006 1.00 85.06 114 LEU A N 1
ATOM 935 C CA . LEU A 1 114 ? -5.514 -11.616 7.875 1.00 85.06 114 LEU A CA 1
ATOM 936 C C . LEU A 1 114 ? -6.343 -12.852 8.243 1.00 85.06 114 LEU A C 1
ATOM 938 O O . LEU A 1 114 ? -6.208 -13.892 7.603 1.00 85.06 114 LEU A O 1
ATOM 942 N N . VAL A 1 115 ? -7.223 -12.728 9.240 1.00 89.00 115 VAL A N 1
ATOM 943 C CA . VAL A 1 115 ? -8.090 -13.826 9.695 1.00 89.00 115 VAL A CA 1
ATOM 944 C C . VAL A 1 115 ? -9.306 -14.008 8.786 1.00 89.00 115 VAL A C 1
ATOM 946 O O . VAL A 1 115 ? -9.616 -15.125 8.383 1.00 89.00 115 VAL A O 1
ATOM 949 N N . ASN A 1 116 ? -10.015 -12.923 8.471 1.00 86.81 116 ASN A N 1
ATOM 950 C CA . ASN A 1 116 ? -11.320 -13.001 7.815 1.00 86.81 116 ASN A CA 1
ATOM 951 C C . ASN A 1 116 ? -11.248 -12.922 6.290 1.00 86.81 116 ASN A C 1
ATOM 953 O O . ASN A 1 116 ? -12.198 -13.348 5.637 1.00 86.81 116 ASN A O 1
ATOM 957 N N . GLN A 1 117 ? -10.194 -12.311 5.738 1.00 83.25 117 GLN A N 1
ATOM 958 C CA . GLN A 1 117 ? -10.024 -12.055 4.304 1.00 83.25 117 GLN A CA 1
ATOM 959 C C . GLN A 1 117 ? -11.297 -11.481 3.653 1.00 83.25 117 GLN A C 1
ATOM 961 O O . GLN A 1 117 ? -11.743 -11.920 2.595 1.00 83.25 117 GLN A O 1
ATOM 966 N N . LYS A 1 118 ? -11.921 -10.495 4.315 1.00 87.19 118 LYS A N 1
ATOM 967 C CA . LYS A 1 118 ? -13.126 -9.818 3.817 1.00 87.19 118 LYS A CA 1
ATOM 968 C C . LYS A 1 118 ? -12.774 -8.482 3.189 1.00 87.19 118 LYS A C 1
ATOM 970 O O . LYS A 1 118 ? -12.097 -7.658 3.799 1.00 87.19 118 LYS A O 1
ATOM 975 N N . GLU A 1 119 ? -13.323 -8.234 2.005 1.00 81.06 119 GLU A N 1
ATOM 976 C CA . GLU A 1 119 ? -13.048 -7.027 1.221 1.00 81.06 119 GLU A CA 1
ATOM 977 C C . GLU A 1 119 ? -13.368 -5.747 2.008 1.00 81.06 119 GLU A C 1
ATOM 979 O O . GLU A 1 119 ? -12.582 -4.800 2.038 1.00 81.06 119 GLU A O 1
ATOM 984 N N . LYS A 1 120 ? -14.490 -5.756 2.741 1.00 88.06 120 LYS A N 1
ATOM 985 C CA . LYS A 1 120 ? -14.896 -4.646 3.613 1.00 88.06 120 LYS A CA 1
ATOM 986 C C . LYS A 1 120 ? -13.822 -4.274 4.642 1.00 88.06 120 LYS A C 1
ATOM 988 O O . LYS A 1 120 ? -13.641 -3.096 4.919 1.00 88.06 120 LYS A O 1
ATOM 993 N N . ASP A 1 121 ? -13.111 -5.257 5.194 1.00 90.00 121 ASP A N 1
ATOM 994 C CA . ASP A 1 121 ? -12.122 -5.024 6.248 1.00 90.00 121 ASP A CA 1
ATOM 995 C C . ASP A 1 121 ? -10.852 -4.426 5.630 1.00 90.00 121 ASP A C 1
ATOM 997 O O . ASP A 1 121 ? -10.272 -3.490 6.174 1.00 90.00 121 ASP A O 1
ATOM 1001 N N . VAL A 1 122 ? -10.488 -4.866 4.423 1.00 82.56 122 VAL A N 1
ATOM 1002 C CA . VAL A 1 122 ? -9.379 -4.276 3.670 1.00 82.56 122 VAL A CA 1
ATOM 1003 C C . VAL A 1 122 ? -9.675 -2.824 3.279 1.00 82.56 122 VAL A C 1
ATOM 1005 O O . VAL A 1 122 ? -8.809 -1.962 3.430 1.00 82.56 122 VAL A O 1
ATOM 1008 N N . ARG A 1 123 ? -10.903 -2.512 2.837 1.00 82.94 123 ARG A N 1
ATOM 1009 C CA . ARG A 1 123 ? -11.310 -1.124 2.542 1.00 82.94 123 ARG A CA 1
ATOM 1010 C C . ARG A 1 123 ? -11.161 -0.216 3.770 1.00 82.94 123 ARG A C 1
ATOM 1012 O O . ARG A 1 123 ? -10.745 0.931 3.626 1.00 82.94 123 ARG A O 1
ATOM 1019 N N . ARG A 1 124 ? -11.435 -0.740 4.967 1.00 90.94 124 ARG A N 1
ATOM 1020 C CA . ARG A 1 124 ? -11.272 -0.020 6.241 1.00 90.94 124 ARG A CA 1
ATOM 1021 C C . ARG A 1 124 ? -9.806 0.183 6.626 1.00 90.94 124 ARG A C 1
ATOM 1023 O O . ARG A 1 124 ? -9.421 1.302 6.947 1.00 90.94 124 ARG A O 1
ATOM 1030 N N . VAL A 1 125 ? -8.950 -0.840 6.501 1.00 87.00 125 VAL A N 1
ATOM 1031 C CA . VAL A 1 125 ? -7.488 -0.672 6.680 1.00 87.00 125 VAL A CA 1
ATOM 1032 C C . VAL A 1 125 ? -6.952 0.396 5.722 1.00 87.00 125 VAL A C 1
ATOM 1034 O O . VAL A 1 125 ? -6.200 1.284 6.120 1.00 87.00 125 VAL A O 1
ATOM 1037 N N . ARG A 1 126 ? -7.400 0.365 4.463 1.00 77.50 126 ARG A N 1
ATOM 1038 C CA . ARG A 1 126 ? -7.027 1.352 3.447 1.00 77.50 126 ARG A CA 1
ATOM 1039 C C . ARG A 1 126 ? -7.473 2.767 3.806 1.00 77.50 126 ARG A C 1
ATOM 1041 O O . ARG A 1 126 ? -6.713 3.703 3.566 1.00 77.50 126 ARG A O 1
ATOM 1048 N N . PHE A 1 127 ? -8.669 2.935 4.363 1.00 82.69 127 PHE A N 1
ATOM 1049 C CA . PHE A 1 127 ? -9.162 4.232 4.824 1.00 82.69 127 PHE A CA 1
ATOM 1050 C C . PHE A 1 127 ? -8.227 4.856 5.877 1.00 82.69 127 PHE A C 1
ATOM 1052 O O . PHE A 1 127 ? -7.943 6.049 5.818 1.00 82.69 127 PHE A O 1
ATOM 1059 N N . LEU A 1 128 ? -7.652 4.033 6.756 1.00 85.00 128 LEU A N 1
ATOM 1060 C CA . LEU A 1 128 ? -6.755 4.459 7.834 1.00 85.00 128 LEU A CA 1
ATOM 1061 C C . LEU A 1 128 ? -5.262 4.496 7.459 1.00 85.00 128 LEU A C 1
ATOM 1063 O O . LEU A 1 128 ? -4.423 4.816 8.297 1.00 85.00 128 LEU A O 1
ATOM 1067 N N . ARG A 1 129 ? -4.882 4.186 6.214 1.00 75.12 129 ARG A N 1
ATOM 1068 C CA . ARG A 1 129 ? -3.465 4.017 5.822 1.00 75.12 129 ARG A CA 1
ATOM 1069 C C . ARG A 1 129 ? -2.584 5.256 6.018 1.00 75.12 129 ARG A C 1
ATOM 1071 O O . ARG A 1 129 ? -1.374 5.115 6.147 1.00 75.12 129 ARG A O 1
ATOM 1078 N N . SER A 1 130 ? -3.149 6.466 6.032 1.00 74.06 130 SER A N 1
ATOM 1079 C CA . SER A 1 130 ? -2.366 7.685 6.298 1.00 74.06 130 SER A CA 1
ATOM 1080 C C . SER A 1 130 ? -1.877 7.771 7.746 1.00 74.06 130 SER A C 1
ATOM 1082 O O . SER A 1 130 ? -1.042 8.620 8.051 1.00 74.06 130 SER A O 1
ATOM 1084 N N . LEU A 1 131 ? -2.347 6.878 8.623 1.00 76.94 131 LEU A N 1
ATOM 1085 C CA . LEU A 1 131 ? -1.795 6.693 9.959 1.00 76.94 131 LEU A CA 1
ATOM 1086 C C . LEU A 1 131 ? -0.471 5.928 9.945 1.00 76.94 131 LEU A C 1
ATOM 1088 O O . LEU A 1 131 ? 0.316 6.126 10.856 1.00 76.94 131 LEU A O 1
ATOM 1092 N N . ILE A 1 132 ? -0.175 5.121 8.918 1.00 71.38 132 ILE A N 1
ATOM 1093 C CA . ILE A 1 132 ? 1.028 4.266 8.865 1.00 71.38 132 ILE A CA 1
ATOM 1094 C C . ILE A 1 132 ? 2.335 5.043 9.087 1.00 71.38 132 ILE A C 1
ATOM 1096 O O . ILE A 1 132 ? 3.105 4.618 9.945 1.00 71.38 132 ILE A O 1
ATOM 1100 N N . PRO A 1 133 ? 2.584 6.196 8.428 1.00 63.53 133 PRO A N 1
ATOM 1101 C CA . PRO A 1 133 ? 3.775 7.005 8.704 1.00 63.53 133 PRO A CA 1
ATOM 1102 C C . PRO A 1 133 ? 3.876 7.491 10.160 1.00 63.53 133 PRO A C 1
ATOM 1104 O O . PRO A 1 133 ? 4.957 7.830 10.625 1.00 63.53 133 PRO A O 1
ATOM 1107 N N . ARG A 1 134 ? 2.750 7.573 10.879 1.00 68.56 134 ARG A N 1
ATOM 1108 C CA . ARG A 1 134 ? 2.671 8.082 12.256 1.00 68.56 134 ARG A CA 1
ATOM 1109 C C . ARG A 1 134 ? 2.863 6.986 13.307 1.00 68.56 134 ARG A C 1
ATOM 1111 O O . ARG A 1 134 ? 3.078 7.310 14.470 1.00 68.56 134 ARG A O 1
ATOM 1118 N N . ILE A 1 135 ? 2.827 5.714 12.901 1.00 65.12 135 ILE A N 1
ATOM 1119 C CA . ILE A 1 135 ? 3.015 4.560 13.795 1.00 65.12 135 ILE A CA 1
ATOM 1120 C C . ILE A 1 135 ? 4.453 4.497 14.327 1.00 65.12 135 ILE A C 1
ATOM 1122 O O . ILE A 1 135 ? 4.660 3.979 15.419 1.00 65.12 135 ILE A O 1
ATOM 1126 N N . ASP A 1 136 ? 5.423 5.106 13.632 1.00 51.38 136 ASP A N 1
ATOM 1127 C CA . ASP A 1 136 ? 6.838 5.189 14.041 1.00 51.38 136 ASP A CA 1
ATOM 1128 C C . ASP A 1 136 ? 7.064 5.801 15.443 1.00 51.38 136 ASP A C 1
ATOM 1130 O O . ASP A 1 136 ? 8.154 5.683 16.000 1.00 51.38 136 ASP A O 1
ATOM 1134 N N . GLN A 1 137 ? 6.052 6.444 16.036 1.00 56.03 137 GLN A N 1
ATOM 1135 C CA . GLN A 1 137 ? 6.135 7.075 17.357 1.00 56.03 137 GLN A CA 1
ATOM 1136 C C . GLN A 1 137 ? 5.633 6.190 18.513 1.00 56.03 137 GLN A C 1
ATOM 1138 O O . GLN A 1 137 ? 5.734 6.593 19.673 1.00 56.03 137 GLN A O 1
ATOM 1143 N N . GLU A 1 138 ? 5.103 4.996 18.233 1.00 56.53 138 GLU A N 1
ATOM 1144 C CA . GLU A 1 138 ? 4.515 4.108 19.242 1.00 56.53 138 GLU A CA 1
ATOM 1145 C C . GLU A 1 138 ? 5.413 2.899 19.561 1.00 56.53 138 GLU A C 1
ATOM 1147 O O . GLU A 1 138 ? 6.202 2.423 18.742 1.00 56.53 138 GLU A O 1
ATOM 1152 N N . GLN A 1 139 ? 5.306 2.371 20.785 1.00 49.62 139 GLN A N 1
ATOM 1153 C CA . GLN A 1 139 ? 5.972 1.120 21.151 1.00 49.62 139 GLN A CA 1
ATOM 1154 C C . GLN A 1 139 ? 5.417 0.001 20.250 1.00 49.62 139 GLN A C 1
ATOM 1156 O O . GLN A 1 139 ? 4.208 -0.209 20.238 1.00 49.62 139 GLN A O 1
ATOM 1161 N N . ASN A 1 140 ? 6.295 -0.733 19.546 1.00 63.53 140 ASN A N 1
ATOM 1162 C CA . ASN A 1 140 ? 5.997 -1.903 18.690 1.00 63.53 140 ASN A CA 1
ATOM 1163 C C . ASN A 1 140 ? 5.818 -1.666 17.166 1.00 63.53 140 ASN A C 1
ATOM 1165 O O . ASN A 1 140 ? 5.165 -2.459 16.484 1.00 63.53 140 ASN A O 1
ATOM 1169 N N . VAL A 1 141 ? 6.461 -0.630 16.611 1.00 65.81 141 VAL A N 1
ATOM 1170 C CA . VAL A 1 141 ? 6.524 -0.322 15.162 1.00 65.81 141 VAL A CA 1
ATOM 1171 C C . VAL A 1 141 ? 6.808 -1.549 14.282 1.00 65.81 141 VAL A C 1
A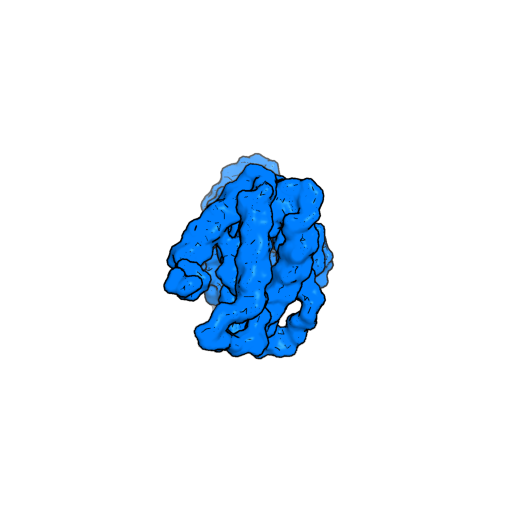TOM 1173 O O . VAL A 1 141 ? 6.107 -1.784 13.300 1.00 65.81 141 VAL A O 1
ATOM 1176 N N . GLU A 1 142 ? 7.810 -2.362 14.636 1.00 64.81 142 GLU A N 1
ATOM 1177 C CA . GLU A 1 142 ? 8.241 -3.518 13.831 1.00 64.81 142 GLU A CA 1
ATOM 1178 C C . GLU A 1 142 ? 7.117 -4.548 13.653 1.00 64.81 142 GLU A C 1
ATOM 1180 O O . GLU A 1 142 ? 6.906 -5.071 12.555 1.00 64.81 142 GLU A O 1
ATOM 1185 N N . HIS A 1 143 ? 6.331 -4.793 14.702 1.00 71.19 143 HIS A N 1
ATOM 1186 C CA . HIS A 1 143 ? 5.214 -5.727 14.639 1.00 71.19 143 HIS A CA 1
ATOM 1187 C C . HIS A 1 143 ? 4.060 -5.184 13.790 1.00 71.19 143 HIS A C 1
ATOM 1189 O O . HIS A 1 143 ? 3.465 -5.931 13.013 1.00 71.19 143 HIS A O 1
ATOM 1195 N N . VAL A 1 144 ? 3.769 -3.883 13.879 1.00 70.00 144 VAL A N 1
ATOM 1196 C CA . VAL A 1 144 ? 2.722 -3.254 13.063 1.00 70.00 144 VAL A CA 1
ATOM 1197 C C . VAL A 1 144 ? 3.117 -3.220 11.588 1.00 70.00 144 VAL A C 1
ATOM 1199 O O . VAL A 1 144 ? 2.306 -3.567 10.732 1.00 70.00 144 VAL A O 1
ATOM 1202 N N . LEU A 1 145 ? 4.372 -2.884 11.278 1.00 67.00 145 LEU A N 1
ATOM 1203 C CA . LEU A 1 145 ? 4.900 -2.951 9.914 1.00 67.00 145 LEU A CA 1
ATOM 1204 C C . LEU A 1 145 ? 4.891 -4.384 9.373 1.00 67.00 145 LEU A C 1
ATOM 1206 O O . LEU A 1 145 ? 4.601 -4.583 8.196 1.00 67.00 145 LEU A O 1
ATOM 1210 N N . THR A 1 146 ? 5.139 -5.383 10.222 1.00 71.38 146 THR A N 1
ATOM 1211 C CA . THR A 1 146 ? 5.024 -6.801 9.848 1.00 71.38 146 THR A CA 1
ATOM 1212 C C . THR A 1 146 ? 3.575 -7.193 9.556 1.00 71.38 146 THR A C 1
ATOM 1214 O O . THR A 1 146 ? 3.306 -7.825 8.543 1.00 71.38 146 THR A O 1
ATOM 1217 N N . LEU A 1 147 ? 2.605 -6.781 10.371 1.00 76.06 147 LEU A N 1
ATOM 1218 C CA . LEU A 1 147 ? 1.190 -7.035 10.072 1.00 76.06 147 LEU A CA 1
ATOM 1219 C C . LEU A 1 147 ? 0.737 -6.317 8.803 1.00 76.06 147 LEU A C 1
ATOM 1221 O O . LEU A 1 147 ? -0.028 -6.871 8.013 1.00 76.06 147 LEU A O 1
ATOM 1225 N N . TYR A 1 148 ? 1.233 -5.102 8.583 1.00 72.50 148 TYR A N 1
ATOM 1226 C CA . TYR A 1 148 ? 0.976 -4.374 7.354 1.00 72.50 148 TYR A CA 1
ATOM 1227 C C . TYR A 1 148 ? 1.579 -5.079 6.141 1.00 72.50 148 TYR A C 1
ATOM 1229 O O . TYR A 1 148 ? 0.904 -5.183 5.122 1.00 72.50 148 TYR A O 1
ATOM 1237 N N . ALA A 1 149 ? 2.799 -5.616 6.268 1.00 65.69 149 ALA A N 1
ATOM 1238 C CA . ALA A 1 149 ? 3.429 -6.487 5.277 1.00 65.69 149 ALA A CA 1
ATOM 1239 C C . ALA A 1 149 ? 2.478 -7.589 4.836 1.00 65.69 149 ALA A C 1
ATOM 1241 O O . ALA A 1 149 ? 2.186 -7.742 3.654 1.00 65.69 149 ALA A O 1
ATOM 1242 N N . GLU A 1 150 ? 2.008 -8.348 5.826 1.00 71.88 150 GLU A N 1
ATOM 1243 C CA . GLU A 1 150 ? 1.184 -9.532 5.650 1.00 71.88 150 GLU A CA 1
ATOM 1244 C C . GLU A 1 150 ? -0.153 -9.155 5.009 1.00 71.88 150 GLU A C 1
ATOM 1246 O O . GLU A 1 150 ? -0.642 -9.863 4.131 1.00 71.88 150 GLU A O 1
ATOM 1251 N N . CYS A 1 151 ? -0.720 -8.006 5.393 1.00 73.06 151 CYS A N 1
ATOM 1252 C CA . CYS A 1 151 ? -1.927 -7.477 4.768 1.00 73.06 151 CYS A CA 1
ATOM 1253 C C . CYS A 1 151 ? -1.670 -7.072 3.316 1.00 73.06 151 CYS A C 1
ATOM 1255 O O . CYS A 1 151 ? -2.445 -7.448 2.443 1.00 73.06 151 CYS A O 1
ATOM 1257 N N . ALA A 1 152 ? -0.591 -6.333 3.052 1.00 64.50 152 ALA A N 1
ATOM 1258 C CA . ALA A 1 152 ? -0.266 -5.789 1.739 1.00 64.50 152 ALA A CA 1
ATOM 1259 C C . ALA A 1 152 ? 0.053 -6.876 0.703 1.00 64.50 152 ALA A C 1
ATOM 1261 O O . ALA A 1 152 ? -0.176 -6.654 -0.479 1.00 64.50 152 ALA A O 1
ATOM 1262 N N . VAL A 1 153 ? 0.544 -8.045 1.127 1.00 58.84 153 VAL A N 1
ATOM 1263 C CA . VAL A 1 153 ? 0.784 -9.198 0.236 1.00 58.84 153 VAL A CA 1
ATOM 1264 C C . VAL A 1 153 ? -0.421 -10.137 0.103 1.00 58.84 153 VAL A C 1
ATOM 1266 O O . VAL A 1 153 ? -0.358 -11.102 -0.657 1.00 58.84 153 VAL A O 1
ATOM 1269 N N . SER A 1 154 ? -1.517 -9.895 0.830 1.00 67.38 154 SER A N 1
ATOM 1270 C CA . SER A 1 154 ? -2.740 -10.694 0.701 1.00 67.38 154 SER A CA 1
ATOM 1271 C C . SER A 1 154 ? -3.362 -10.492 -0.681 1.00 67.38 154 SER A C 1
ATOM 1273 O O . SER A 1 154 ? -3.564 -9.354 -1.105 1.00 67.38 154 SER A O 1
ATOM 1275 N N . SER A 1 155 ? -3.738 -11.582 -1.362 1.00 60.59 155 SER A N 1
ATOM 1276 C CA . SER A 1 155 ? -4.381 -11.545 -2.690 1.00 60.59 155 SER A CA 1
ATOM 1277 C C . SER A 1 155 ? -5.577 -10.597 -2.744 1.00 60.59 155 SER A C 1
ATOM 1279 O O . SER A 1 155 ? -5.801 -9.947 -3.757 1.00 60.59 155 SER A O 1
ATOM 1281 N N . LEU A 1 156 ? -6.315 -10.469 -1.642 1.00 64.94 156 LEU A N 1
ATOM 1282 C CA . LEU A 1 156 ? -7.456 -9.571 -1.534 1.00 64.94 156 LEU A CA 1
ATOM 1283 C C . LEU A 1 156 ? -7.048 -8.091 -1.558 1.00 64.94 156 LEU A C 1
ATOM 1285 O O . LEU A 1 156 ? -7.719 -7.274 -2.185 1.00 64.94 156 LEU A O 1
ATOM 1289 N N . TYR A 1 157 ? -5.937 -7.754 -0.900 1.00 63.72 157 TYR A N 1
ATOM 1290 C CA . TYR A 1 157 ? -5.366 -6.406 -0.892 1.00 63.72 157 TYR A CA 1
ATOM 1291 C C . TYR A 1 157 ? -4.843 -6.026 -2.279 1.00 63.72 157 TYR A C 1
ATOM 1293 O O . TYR A 1 157 ? -5.033 -4.891 -2.712 1.00 63.72 157 TYR A O 1
ATOM 1301 N N . LEU A 1 158 ? -4.264 -7.001 -2.985 1.00 55.47 158 LEU A N 1
ATOM 1302 C CA . LEU A 1 158 ? -3.787 -6.845 -4.358 1.00 55.47 158 LEU A CA 1
ATOM 1303 C C . LEU A 1 158 ? -4.939 -6.723 -5.358 1.00 55.47 158 LEU A C 1
ATOM 1305 O O . LEU A 1 158 ? -4.917 -5.842 -6.204 1.00 55.47 158 LEU A O 1
ATOM 1309 N N . SER A 1 159 ? -5.986 -7.538 -5.208 1.00 54.50 159 SER A N 1
ATOM 1310 C CA . SER A 1 159 ? -7.141 -7.572 -6.119 1.00 54.50 159 SER A CA 1
ATOM 1311 C C . SER A 1 159 ? -8.017 -6.318 -6.089 1.00 54.50 159 SER A C 1
ATOM 1313 O O . SER A 1 159 ? -8.788 -6.083 -7.014 1.00 54.50 159 SER A O 1
ATOM 1315 N N . MET A 1 160 ? -7.909 -5.490 -5.046 1.00 55.91 160 MET A N 1
ATOM 1316 C CA . MET A 1 160 ? -8.636 -4.220 -4.942 1.00 55.91 160 MET A CA 1
ATOM 1317 C C . MET A 1 160 ? -7.908 -3.056 -5.628 1.00 55.91 160 MET A C 1
ATOM 1319 O O . MET A 1 160 ? -7.995 -1.907 -5.177 1.00 55.91 160 MET A O 1
ATOM 1323 N N . GLU A 1 161 ? -7.180 -3.381 -6.701 1.00 50.81 161 GLU A N 1
ATOM 1324 C CA . GLU A 1 161 ? -6.404 -2.495 -7.562 1.00 50.81 161 GLU A CA 1
ATOM 1325 C C . GLU A 1 161 ? -7.067 -1.136 -7.763 1.00 50.81 161 GLU A C 1
ATOM 1327 O O . GLU A 1 161 ? -8.010 -0.951 -8.523 1.00 50.81 161 GLU A O 1
ATOM 1332 N N . GLN A 1 162 ? -6.520 -0.185 -7.024 1.00 51.00 162 GLN A N 1
ATOM 1333 C CA . GLN A 1 162 ? -6.354 1.221 -7.345 1.00 51.00 162 GLN A CA 1
ATOM 1334 C C . GLN A 1 162 ? -5.599 1.726 -6.135 1.00 51.00 162 GLN A C 1
ATOM 1336 O O . GLN A 1 162 ? -6.194 2.127 -5.138 1.00 51.00 162 GLN A O 1
ATOM 1341 N N . VAL A 1 163 ? -4.281 1.595 -6.139 1.00 53.50 163 VAL A N 1
ATOM 1342 C CA . VAL A 1 163 ? -3.434 2.179 -5.105 1.00 53.50 163 VAL A CA 1
ATOM 1343 C C . VAL A 1 163 ? -3.553 3.700 -5.272 1.00 53.50 163 VAL A C 1
ATOM 1345 O O . VAL A 1 163 ? -2.761 4.321 -5.964 1.00 53.50 163 VAL A O 1
ATOM 1348 N N . ILE A 1 164 ? -4.595 4.317 -4.689 1.00 52.38 164 ILE A N 1
ATOM 1349 C CA . ILE A 1 164 ? -4.767 5.780 -4.696 1.00 52.38 164 ILE A CA 1
ATOM 1350 C C . ILE A 1 164 ? -3.730 6.324 -3.724 1.00 52.38 164 ILE A C 1
ATOM 1352 O O . ILE A 1 164 ? -4.050 6.661 -2.595 1.00 52.38 164 ILE A O 1
ATOM 1356 N N . LEU A 1 165 ? -2.455 6.292 -4.058 1.00 63.25 165 LEU A N 1
ATOM 1357 C CA . LEU A 1 165 ? -1.485 7.116 -3.356 1.00 63.25 165 LEU A CA 1
ATOM 1358 C C . LEU A 1 165 ? -1.873 8.544 -3.711 1.00 63.25 165 LEU A C 1
ATOM 1360 O O . LEU A 1 165 ? -1.989 8.862 -4.890 1.00 63.25 165 LEU A O 1
ATOM 1364 N N . THR A 1 166 ? -2.200 9.366 -2.716 1.00 63.44 166 THR A N 1
ATOM 1365 C CA . THR A 1 166 ? -2.638 10.743 -2.987 1.00 63.44 166 THR A CA 1
ATOM 1366 C C . THR A 1 166 ? -1.453 11.704 -3.033 1.00 63.44 166 THR A C 1
ATOM 1368 O O . THR A 1 166 ? -1.615 12.848 -3.441 1.00 63.44 166 THR A O 1
ATOM 1371 N N . SER A 1 167 ? -0.259 11.257 -2.623 1.00 78.38 167 SER A N 1
ATOM 1372 C CA . SER A 1 167 ? 0.982 12.028 -2.696 1.00 78.38 167 SER A CA 1
ATOM 1373 C C . SER A 1 167 ? 2.222 11.140 -2.845 1.00 78.38 167 SER A C 1
ATOM 1375 O O . SER A 1 167 ? 2.219 9.964 -2.467 1.00 78.38 167 SER A O 1
ATOM 1377 N N . LEU A 1 168 ? 3.310 11.747 -3.329 1.00 81.31 168 LEU A N 1
ATOM 1378 C CA . LEU A 1 168 ? 4.633 11.121 -3.414 1.00 81.31 168 LEU A CA 1
ATOM 1379 C C . LEU A 1 168 ? 5.177 10.719 -2.033 1.00 81.31 168 LEU A C 1
ATOM 1381 O O . LEU A 1 168 ? 5.797 9.673 -1.891 1.00 81.31 168 LEU A O 1
ATOM 1385 N N . GLU A 1 169 ? 4.904 11.499 -0.986 1.00 76.81 169 GLU A N 1
ATOM 1386 C CA . GLU A 1 169 ? 5.350 11.181 0.379 1.00 76.81 169 GLU A CA 1
ATOM 1387 C C . GLU A 1 169 ? 4.691 9.900 0.914 1.00 76.81 169 GLU A C 1
ATOM 1389 O O . GLU A 1 169 ? 5.350 9.031 1.494 1.00 76.81 169 GLU A O 1
ATOM 1394 N N . GLN A 1 170 ? 3.387 9.742 0.666 1.00 71.56 170 GLN A N 1
ATOM 1395 C CA . GLN A 1 170 ? 2.669 8.519 1.018 1.00 71.56 170 GLN A CA 1
ATOM 1396 C C . GLN A 1 170 ? 3.186 7.326 0.219 1.00 71.56 170 GLN A C 1
ATOM 1398 O O . GLN A 1 170 ? 3.330 6.240 0.776 1.00 71.56 170 GLN A O 1
ATOM 1403 N N . ALA A 1 171 ? 3.488 7.527 -1.064 1.00 77.62 171 ALA A N 1
ATOM 1404 C CA . ALA A 1 171 ? 4.081 6.507 -1.918 1.00 77.62 171 ALA A CA 1
ATOM 1405 C C . ALA A 1 171 ? 5.444 6.041 -1.394 1.00 77.62 171 ALA A C 1
ATOM 1407 O O . ALA A 1 171 ? 5.665 4.843 -1.209 1.00 77.62 171 ALA A O 1
ATOM 1408 N N . ALA A 1 172 ? 6.326 6.983 -1.059 1.00 81.44 172 ALA A N 1
ATOM 1409 C CA . ALA A 1 172 ? 7.625 6.683 -0.475 1.00 81.44 172 ALA A CA 1
ATOM 1410 C C . ALA A 1 172 ? 7.481 5.950 0.867 1.00 81.44 172 ALA A C 1
ATOM 1412 O O . ALA A 1 172 ? 8.167 4.965 1.128 1.00 81.44 172 ALA A O 1
ATOM 1413 N N . THR A 1 173 ? 6.551 6.375 1.723 1.00 73.25 173 THR A N 1
ATOM 1414 C CA . THR A 1 173 ? 6.339 5.708 3.015 1.00 73.25 173 THR A CA 1
ATOM 1415 C C . THR A 1 173 ? 5.799 4.295 2.839 1.00 73.25 173 THR A C 1
ATOM 1417 O O . THR A 1 173 ? 6.280 3.360 3.477 1.00 73.25 173 THR A O 1
ATOM 1420 N N . TYR A 1 174 ? 4.847 4.116 1.924 1.00 74.31 174 TYR A N 1
ATOM 1421 C CA . TYR A 1 174 ? 4.297 2.809 1.589 1.00 74.31 174 TYR A CA 1
ATOM 1422 C C . TYR A 1 174 ? 5.392 1.865 1.079 1.00 74.31 174 TYR A C 1
ATOM 1424 O O . TYR A 1 174 ? 5.502 0.734 1.552 1.00 74.31 174 TYR A O 1
ATOM 1432 N N . GLY A 1 175 ? 6.224 2.330 0.141 1.00 77.81 175 GLY A N 1
ATOM 1433 C CA . GLY A 1 175 ? 7.327 1.536 -0.395 1.00 77.81 175 GLY A CA 1
ATOM 1434 C C . GLY A 1 175 ? 8.340 1.143 0.683 1.00 77.81 175 GLY A C 1
ATOM 1435 O O . GLY A 1 175 ? 8.739 -0.018 0.746 1.00 77.81 175 GLY A O 1
ATOM 1436 N N . LYS A 1 176 ? 8.691 2.060 1.596 1.00 77.44 176 LYS A N 1
ATOM 1437 C CA . LYS A 1 176 ? 9.567 1.767 2.747 1.00 77.44 176 LYS A CA 1
ATOM 1438 C C . LYS A 1 176 ? 8.960 0.736 3.693 1.00 77.44 176 LYS A C 1
ATOM 1440 O O . LYS A 1 176 ? 9.652 -0.196 4.099 1.00 77.44 176 LYS A O 1
ATOM 1445 N N . ALA A 1 177 ? 7.674 0.875 4.013 1.00 71.00 177 ALA A N 1
ATOM 1446 C CA . ALA A 1 177 ? 6.961 -0.074 4.858 1.00 71.00 177 ALA A CA 1
ATOM 1447 C C . ALA A 1 177 ? 6.974 -1.474 4.231 1.00 71.00 177 ALA A C 1
ATOM 1449 O O . ALA A 1 177 ? 7.355 -2.424 4.908 1.00 71.00 177 ALA A O 1
ATOM 1450 N N . TYR A 1 178 ? 6.665 -1.585 2.931 1.00 73.75 178 TYR A N 1
ATOM 1451 C CA . TYR A 1 178 ? 6.711 -2.848 2.184 1.00 73.75 178 TYR A CA 1
ATOM 1452 C C . TYR A 1 178 ? 8.134 -3.438 2.100 1.00 73.75 178 TYR A C 1
ATOM 1454 O O . TYR A 1 178 ? 8.325 -4.650 2.191 1.00 73.75 178 TYR A O 1
ATOM 1462 N N . MET A 1 179 ? 9.160 -2.599 1.963 1.00 74.94 179 MET A N 1
ATOM 1463 C CA . MET A 1 179 ? 10.557 -3.041 1.948 1.00 74.94 179 MET A CA 1
ATOM 1464 C C . MET A 1 179 ? 11.016 -3.584 3.314 1.00 74.94 179 MET A C 1
ATOM 1466 O O . MET A 1 179 ? 11.694 -4.614 3.386 1.00 74.94 179 MET A O 1
ATOM 1470 N N . SER A 1 180 ? 10.637 -2.914 4.406 1.00 72.94 180 SER A N 1
ATOM 1471 C CA . SER A 1 180 ? 10.934 -3.346 5.780 1.00 72.94 180 SER A CA 1
ATOM 1472 C C . SER A 1 180 ? 10.267 -4.690 6.090 1.00 72.94 180 SER A C 1
ATOM 1474 O O . SER A 1 180 ? 10.920 -5.666 6.459 1.00 72.94 180 SER A O 1
ATOM 1476 N N . ALA A 1 181 ? 8.975 -4.755 5.791 1.00 68.75 181 ALA A N 1
ATOM 1477 C CA . ALA A 1 181 ? 8.137 -5.942 5.743 1.00 68.75 181 ALA A CA 1
ATOM 1478 C C . ALA A 1 181 ? 8.793 -7.138 5.031 1.00 68.75 181 ALA A C 1
ATOM 1480 O O . ALA A 1 181 ? 8.899 -8.235 5.586 1.00 68.75 181 ALA A O 1
ATOM 1481 N N . TRP A 1 182 ? 9.261 -6.918 3.801 1.00 72.00 182 TRP A N 1
ATOM 1482 C CA . TRP A 1 182 ? 9.928 -7.941 3.006 1.00 72.00 182 TRP A CA 1
ATOM 1483 C C . TRP A 1 182 ? 11.225 -8.416 3.664 1.00 72.00 182 TRP A C 1
ATOM 1485 O O . TRP A 1 182 ? 11.428 -9.619 3.827 1.00 72.00 182 TRP A O 1
ATOM 1495 N N . SER A 1 183 ? 12.079 -7.475 4.085 1.00 72.25 183 SER A N 1
ATOM 1496 C CA . SER A 1 183 ? 13.371 -7.779 4.723 1.00 72.25 183 SER A CA 1
ATOM 1497 C C . SER A 1 183 ? 13.179 -8.617 5.982 1.00 72.25 183 SER A C 1
ATOM 1499 O O . SER A 1 183 ? 13.903 -9.584 6.218 1.00 72.25 183 SER A O 1
ATOM 1501 N N . HIS A 1 184 ? 12.160 -8.278 6.773 1.00 68.06 184 HIS A N 1
ATOM 1502 C CA . HIS A 1 184 ? 11.773 -9.030 7.955 1.00 68.06 184 HIS A CA 1
ATOM 1503 C C . HIS A 1 184 ? 11.329 -10.456 7.584 1.00 68.06 184 HIS A C 1
ATOM 1505 O O . HIS A 1 184 ? 11.858 -11.426 8.127 1.00 68.06 184 HIS A O 1
ATOM 1511 N N . ALA A 1 185 ? 10.422 -10.617 6.613 1.00 63.88 185 ALA A N 1
ATOM 1512 C CA . ALA A 1 185 ? 9.949 -11.937 6.182 1.00 63.88 185 ALA A CA 1
ATOM 1513 C C . ALA A 1 185 ? 11.096 -12.863 5.732 1.00 63.88 185 ALA A C 1
ATOM 1515 O O . ALA A 1 185 ? 11.152 -14.025 6.142 1.00 63.88 185 ALA A O 1
ATOM 1516 N N . VAL A 1 186 ? 12.044 -12.329 4.956 1.00 66.56 186 VAL A N 1
ATOM 1517 C CA . VAL A 1 186 ? 13.223 -13.067 4.482 1.00 66.56 186 VAL A CA 1
ATOM 1518 C C . VAL A 1 186 ? 14.155 -13.448 5.632 1.00 66.56 186 VAL A C 1
ATOM 1520 O O . VAL A 1 186 ? 14.547 -14.614 5.738 1.00 66.56 186 VAL A O 1
ATOM 1523 N N . LYS A 1 187 ? 14.456 -12.508 6.539 1.00 66.06 187 LYS A N 1
ATOM 1524 C CA . LYS A 1 187 ? 15.317 -12.735 7.713 1.00 66.06 187 LYS A CA 1
ATOM 1525 C C . LYS A 1 187 ? 14.814 -13.881 8.591 1.00 66.06 187 LYS A C 1
ATOM 1527 O O . LYS A 1 187 ? 15.611 -14.696 9.053 1.00 66.06 187 LYS A O 1
ATOM 1532 N N . TYR A 1 188 ? 13.502 -13.973 8.800 1.00 62.31 188 TYR A N 1
ATOM 1533 C CA . TYR A 1 188 ? 12.901 -14.993 9.664 1.00 62.31 188 TYR A CA 1
ATOM 1534 C C . TYR A 1 188 ? 12.532 -16.292 8.935 1.00 62.31 188 TYR A C 1
ATOM 1536 O O . TYR A 1 188 ? 11.798 -17.107 9.493 1.00 62.31 188 TYR A O 1
ATOM 1544 N N . LYS A 1 189 ? 13.056 -16.515 7.716 1.00 56.25 189 LYS A N 1
ATOM 1545 C CA . LYS A 1 189 ? 12.891 -17.750 6.922 1.00 56.25 189 LYS A CA 1
ATOM 1546 C C . LYS A 1 189 ? 11.443 -18.244 6.813 1.00 56.25 189 LYS A C 1
ATOM 1548 O O . LYS A 1 189 ? 11.213 -19.426 6.558 1.00 56.25 189 LYS A O 1
ATOM 1553 N N . ARG A 1 190 ? 10.457 -17.357 6.962 1.00 54.12 190 ARG A N 1
ATOM 1554 C CA . ARG A 1 190 ? 9.138 -17.624 6.398 1.00 54.12 190 ARG A CA 1
ATOM 1555 C C . ARG A 1 190 ? 9.393 -17.611 4.912 1.00 54.12 190 ARG A C 1
ATOM 1557 O O . ARG A 1 190 ? 9.769 -16.555 4.425 1.00 54.12 190 ARG A O 1
ATOM 1564 N N . ASP A 1 191 ? 9.331 -18.763 4.247 1.00 50.56 191 ASP A N 1
ATOM 1565 C CA . ASP A 1 191 ? 9.613 -18.836 2.817 1.00 50.56 191 ASP A CA 1
ATOM 1566 C C . ASP A 1 191 ? 8.716 -17.809 2.118 1.00 50.56 191 ASP A C 1
ATOM 1568 O O . ASP A 1 191 ? 7.503 -18.033 2.017 1.00 50.56 191 ASP A O 1
ATOM 1572 N N . PRO A 1 192 ? 9.262 -16.656 1.686 1.00 50.72 192 PRO A N 1
ATOM 1573 C CA . PRO A 1 192 ? 8.517 -15.696 0.909 1.00 50.72 192 PRO A CA 1
ATOM 1574 C C . PRO A 1 192 ? 8.537 -16.287 -0.494 1.00 50.72 192 PRO A C 1
ATOM 1576 O O . PRO A 1 192 ? 9.307 -15.882 -1.365 1.00 50.72 192 PRO A O 1
ATOM 1579 N N . SER A 1 193 ? 7.814 -17.393 -0.647 1.00 47.62 193 SER A N 1
ATOM 1580 C CA . SER A 1 193 ? 7.809 -18.185 -1.858 1.00 47.62 193 SER A CA 1
ATOM 1581 C C . SER A 1 193 ? 7.375 -17.269 -2.995 1.00 47.62 193 SER A C 1
ATOM 1583 O O . SER A 1 193 ? 6.454 -16.458 -2.872 1.00 47.62 193 SER A O 1
ATOM 1585 N N . ASN A 1 194 ? 8.141 -17.366 -4.077 1.00 52.19 194 ASN A N 1
ATOM 1586 C CA . ASN A 1 194 ? 8.343 -16.396 -5.150 1.00 52.19 194 ASN A CA 1
ATOM 1587 C C . ASN A 1 194 ? 7.087 -15.987 -5.950 1.00 52.19 194 ASN A C 1
ATOM 1589 O O . ASN A 1 194 ? 7.234 -15.421 -7.019 1.00 52.19 194 ASN A O 1
ATOM 1593 N N . VAL A 1 195 ? 5.866 -16.278 -5.507 1.00 46.09 195 VAL A N 1
ATOM 1594 C CA . VAL A 1 195 ? 4.644 -16.028 -6.284 1.00 46.09 195 VAL A CA 1
ATOM 1595 C C . VAL A 1 195 ? 3.982 -14.717 -5.867 1.00 46.09 195 VAL A C 1
ATOM 1597 O O . VAL A 1 195 ? 3.760 -13.860 -6.712 1.00 46.09 195 VAL A O 1
ATOM 1600 N N . PHE A 1 196 ? 3.740 -14.497 -4.572 1.00 48.53 196 PHE A N 1
ATOM 1601 C CA . PHE A 1 196 ? 2.990 -13.316 -4.115 1.00 48.53 196 PHE A CA 1
ATOM 1602 C C . PHE A 1 196 ? 3.770 -12.005 -4.258 1.00 48.53 196 PHE A C 1
ATOM 1604 O O . PHE A 1 196 ? 3.213 -10.984 -4.645 1.00 48.53 196 PHE A O 1
ATOM 1611 N N . GLN A 1 197 ? 5.074 -12.026 -3.981 1.00 58.12 197 GLN A N 1
ATOM 1612 C CA . GLN A 1 197 ? 5.900 -10.815 -4.005 1.00 58.12 197 GLN A CA 1
ATOM 1613 C C . GLN A 1 197 ? 6.375 -10.448 -5.417 1.00 58.12 197 GLN A C 1
ATOM 1615 O O . GLN A 1 197 ? 6.441 -9.260 -5.731 1.00 58.12 197 GLN A O 1
ATOM 1620 N N . TYR A 1 198 ? 6.656 -11.451 -6.264 1.00 62.59 198 TYR A N 1
ATOM 1621 C CA . TYR A 1 198 ? 6.877 -11.225 -7.697 1.00 62.59 198 TYR A CA 1
ATOM 1622 C C . TYR A 1 198 ? 5.603 -10.710 -8.352 1.00 62.59 198 TYR A C 1
ATOM 1624 O O . TYR A 1 198 ? 5.685 -9.705 -9.049 1.00 62.59 198 TYR A O 1
ATOM 1632 N N . SER A 1 199 ? 4.442 -11.332 -8.075 1.00 64.25 199 SER A N 1
ATOM 1633 C CA . SER A 1 199 ? 3.151 -10.823 -8.555 1.00 64.25 199 SER A CA 1
ATOM 1634 C C . SER A 1 199 ? 3.009 -9.365 -8.161 1.00 64.25 199 SER A C 1
ATOM 1636 O O . SER A 1 199 ? 2.862 -8.538 -9.037 1.00 64.25 199 SER A O 1
ATOM 1638 N N . TYR A 1 200 ? 3.230 -9.005 -6.894 1.00 72.12 200 TYR A N 1
ATOM 1639 C CA . TYR A 1 200 ? 3.018 -7.626 -6.467 1.00 72.12 200 TYR A CA 1
ATOM 1640 C C . TYR A 1 200 ? 3.892 -6.576 -7.167 1.00 72.12 200 TYR A C 1
ATOM 1642 O O . TYR A 1 200 ? 3.382 -5.545 -7.601 1.00 72.12 200 TYR A O 1
ATOM 1650 N N . ILE A 1 201 ? 5.210 -6.793 -7.267 1.00 77.81 201 ILE A N 1
ATOM 1651 C CA . ILE A 1 201 ? 6.082 -5.828 -7.957 1.00 77.81 201 ILE A CA 1
ATOM 1652 C C . ILE A 1 201 ? 5.714 -5.767 -9.438 1.00 77.81 201 ILE A C 1
ATOM 1654 O O . ILE A 1 201 ? 5.651 -4.673 -9.996 1.00 77.81 201 ILE A O 1
ATOM 1658 N N . MET A 1 202 ? 5.439 -6.913 -10.065 1.00 79.31 202 MET A N 1
ATOM 1659 C CA . MET A 1 202 ? 4.999 -6.954 -11.457 1.00 79.31 202 MET A CA 1
ATOM 1660 C C . MET A 1 202 ? 3.647 -6.267 -11.653 1.00 79.31 202 MET A C 1
ATOM 1662 O O . MET A 1 202 ? 3.513 -5.532 -12.622 1.00 79.31 202 MET A O 1
ATOM 1666 N N . ASP A 1 203 ? 2.704 -6.424 -10.728 1.00 80.00 203 ASP A N 1
ATOM 1667 C CA . ASP A 1 203 ? 1.378 -5.805 -10.743 1.00 80.00 203 ASP A CA 1
ATOM 1668 C C . ASP A 1 203 ? 1.509 -4.286 -10.591 1.00 80.00 203 ASP A C 1
ATOM 1670 O O . ASP A 1 203 ? 0.964 -3.541 -11.397 1.00 80.00 203 ASP A O 1
ATOM 1674 N N . LEU A 1 204 ? 2.330 -3.798 -9.649 1.00 81.88 204 LEU A N 1
ATOM 1675 C CA . LEU A 1 204 ? 2.647 -2.368 -9.541 1.00 81.88 204 LEU A CA 1
ATOM 1676 C C . LEU A 1 204 ? 3.264 -1.828 -10.836 1.00 81.88 204 LEU A C 1
ATOM 1678 O O . LEU A 1 204 ? 2.861 -0.778 -11.334 1.00 81.88 204 LEU A O 1
ATOM 1682 N N . MET A 1 205 ? 4.250 -2.531 -11.391 1.00 86.94 205 MET A N 1
ATOM 1683 C CA . MET A 1 205 ? 4.884 -2.126 -12.643 1.00 86.94 205 MET A CA 1
ATOM 1684 C C . MET A 1 205 ? 3.891 -2.112 -13.804 1.00 86.94 205 MET A C 1
ATOM 1686 O O . MET A 1 205 ? 3.884 -1.162 -14.582 1.00 86.94 205 MET A O 1
ATOM 1690 N N . LEU A 1 206 ? 3.051 -3.139 -13.910 1.00 87.38 206 LEU A N 1
ATOM 1691 C CA . LEU A 1 206 ? 2.027 -3.268 -14.934 1.00 87.38 206 LEU A CA 1
ATOM 1692 C C . LEU A 1 206 ? 1.007 -2.138 -14.817 1.00 87.38 206 LEU A C 1
ATOM 1694 O O . LEU A 1 206 ? 0.756 -1.445 -15.797 1.00 87.38 206 LEU A O 1
ATOM 1698 N N . HIS A 1 207 ? 0.521 -1.870 -13.608 1.00 85.88 207 HIS A N 1
ATOM 1699 C CA . HIS A 1 207 ? -0.385 -0.768 -13.318 1.00 85.88 207 HIS A CA 1
ATOM 1700 C C . HIS A 1 207 ? 0.236 0.574 -13.720 1.00 85.88 207 HIS A C 1
ATOM 1702 O O . HIS A 1 207 ? -0.379 1.355 -14.437 1.00 85.88 207 HIS A O 1
ATOM 1708 N N . ALA A 1 208 ? 1.497 0.826 -13.356 1.00 89.12 208 ALA A N 1
ATOM 1709 C CA . ALA A 1 208 ? 2.196 2.044 -13.759 1.00 89.12 208 ALA A CA 1
ATOM 1710 C C . ALA A 1 208 ? 2.396 2.155 -15.281 1.00 89.12 208 ALA A C 1
ATOM 1712 O O . ALA A 1 208 ? 2.414 3.261 -15.818 1.00 89.12 208 ALA A O 1
ATOM 1713 N N . VAL A 1 209 ? 2.552 1.035 -15.991 1.00 92.31 209 VAL A N 1
ATOM 1714 C CA . VAL A 1 209 ? 2.633 1.020 -17.457 1.00 92.31 209 VAL A CA 1
ATOM 1715 C C . VAL A 1 209 ? 1.271 1.298 -18.090 1.00 92.31 209 VAL A C 1
ATOM 1717 O O . VAL A 1 209 ? 1.192 2.062 -19.055 1.00 92.31 209 VAL A O 1
ATOM 1720 N N . GLU A 1 210 ? 0.209 0.689 -17.569 1.00 90.44 210 GLU A N 1
ATOM 1721 C CA . GLU A 1 210 ? -1.109 0.678 -18.199 1.00 90.44 210 GLU A CA 1
ATOM 1722 C C . GLU A 1 210 ? -1.976 1.898 -17.873 1.00 90.44 210 GLU A C 1
ATOM 1724 O O . GLU A 1 210 ? -2.870 2.232 -18.666 1.00 90.44 210 GLU A O 1
ATOM 1729 N N . ASP A 1 211 ? -1.681 2.592 -16.772 1.00 88.38 211 ASP A N 1
ATOM 1730 C CA . ASP A 1 211 ? -2.412 3.779 -16.339 1.00 88.38 211 ASP A CA 1
ATOM 1731 C C . ASP A 1 211 ? -2.157 4.993 -17.256 1.00 88.38 211 ASP A C 1
ATOM 1733 O O . ASP A 1 211 ? -1.087 5.184 -17.844 1.00 88.38 211 ASP A O 1
ATOM 1737 N N . ARG A 1 212 ? -3.183 5.830 -17.398 1.00 88.56 212 ARG A N 1
ATOM 1738 C CA . ARG A 1 212 ? -3.149 7.076 -18.176 1.00 88.56 212 ARG A CA 1
ATOM 1739 C C . ARG A 1 212 ? -2.948 8.304 -17.295 1.00 88.56 212 ARG A C 1
ATOM 1741 O O . ARG A 1 212 ? -2.544 9.350 -17.800 1.00 88.56 212 ARG A O 1
ATOM 1748 N N . GLU A 1 213 ? -3.256 8.205 -16.009 1.00 88.81 213 GLU A N 1
ATOM 1749 C CA . GLU A 1 213 ? -3.141 9.286 -15.050 1.00 88.81 213 GLU A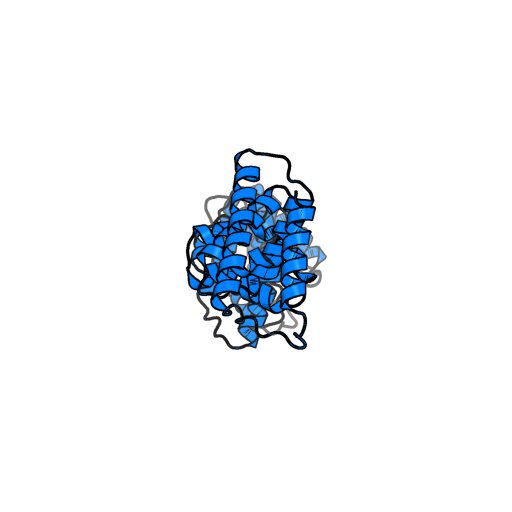 CA 1
ATOM 1750 C C . GLU A 1 213 ? -1.698 9.389 -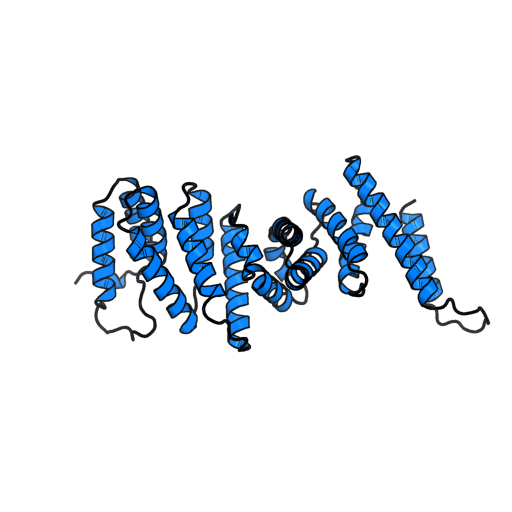14.545 1.00 88.81 213 GLU A C 1
ATOM 1752 O O . GLU A 1 213 ? -1.202 8.564 -13.779 1.00 88.81 213 GLU A O 1
ATOM 1757 N N . MET A 1 214 ? -0.999 10.449 -14.957 1.00 88.75 214 MET A N 1
ATOM 1758 C CA . MET A 1 214 ? 0.410 10.635 -14.602 1.00 88.75 214 MET A CA 1
ATOM 1759 C C . MET A 1 214 ? 0.656 10.720 -13.091 1.00 88.75 214 MET A C 1
ATOM 1761 O O . MET A 1 214 ? 1.743 10.367 -12.647 1.00 88.75 214 MET A O 1
ATOM 1765 N N . SER A 1 215 ? -0.310 11.181 -12.292 1.00 86.12 215 SER A N 1
ATOM 1766 C CA . SER A 1 215 ? -0.205 11.210 -10.825 1.00 86.12 215 SER A CA 1
ATOM 1767 C C . SER A 1 215 ? -0.029 9.792 -10.254 1.00 86.12 215 SER A C 1
ATOM 1769 O O . SER A 1 215 ? 0.886 9.559 -9.465 1.00 86.12 215 SER A O 1
ATOM 1771 N N . VAL A 1 216 ? -0.833 8.831 -10.721 1.00 83.25 216 VAL A N 1
ATOM 1772 C CA . VAL A 1 216 ? -0.780 7.417 -10.336 1.00 83.25 216 VAL A CA 1
ATOM 1773 C C . VAL A 1 216 ? 0.549 6.816 -10.769 1.00 83.25 216 VAL A C 1
ATOM 1775 O O . VAL A 1 216 ? 1.251 6.227 -9.947 1.00 83.25 216 VAL A O 1
ATOM 1778 N N . VAL A 1 217 ? 0.954 7.054 -12.021 1.00 89.38 217 VAL A N 1
ATOM 1779 C CA . VAL A 1 217 ? 2.250 6.596 -12.545 1.00 89.38 217 VAL A CA 1
ATOM 1780 C C . VAL A 1 217 ? 3.402 7.123 -11.685 1.00 89.38 217 VAL A C 1
ATOM 1782 O O . VAL A 1 217 ? 4.286 6.357 -11.307 1.00 89.38 217 VAL A O 1
ATOM 1785 N N . HIS A 1 218 ? 3.404 8.413 -11.333 1.00 89.75 218 HIS A N 1
ATOM 1786 C CA . HIS A 1 218 ? 4.433 9.003 -10.473 1.00 89.75 218 HIS A CA 1
ATOM 1787 C C . HIS A 1 218 ? 4.451 8.392 -9.074 1.00 89.75 218 HIS A C 1
ATOM 1789 O O . HIS A 1 218 ? 5.522 8.071 -8.564 1.00 89.75 218 HIS A O 1
ATOM 1795 N N . ASN A 1 219 ? 3.286 8.182 -8.469 1.00 84.19 219 ASN A N 1
ATOM 1796 C CA . ASN A 1 219 ? 3.219 7.611 -7.134 1.00 84.19 219 ASN A CA 1
ATOM 1797 C C . ASN A 1 219 ? 3.663 6.145 -7.121 1.00 84.19 219 ASN A C 1
ATOM 1799 O O . ASN A 1 219 ? 4.420 5.743 -6.244 1.00 84.19 219 ASN A O 1
ATOM 1803 N N . ILE A 1 220 ? 3.271 5.341 -8.109 1.00 86.12 220 ILE A N 1
ATOM 1804 C CA . ILE A 1 220 ? 3.746 3.957 -8.192 1.00 86.12 220 ILE A CA 1
ATOM 1805 C C . ILE A 1 220 ? 5.251 3.917 -8.465 1.00 86.12 220 ILE A C 1
ATOM 1807 O O . ILE A 1 220 ? 5.955 3.131 -7.836 1.00 86.12 220 ILE A O 1
ATOM 1811 N N . ARG A 1 221 ? 5.779 4.796 -9.330 1.00 90.44 221 ARG A N 1
ATOM 1812 C CA . ARG A 1 221 ? 7.232 4.945 -9.520 1.00 90.44 221 ARG A CA 1
ATOM 1813 C C . ARG A 1 221 ? 7.940 5.255 -8.205 1.00 90.44 221 ARG A C 1
ATOM 1815 O O . ARG A 1 221 ? 8.973 4.659 -7.934 1.00 90.44 221 ARG A O 1
ATOM 1822 N N . GLU A 1 222 ? 7.372 6.114 -7.367 1.00 88.38 222 GLU A N 1
ATOM 1823 C CA . GLU A 1 222 ? 7.955 6.448 -6.067 1.00 88.38 222 GLU A CA 1
ATOM 1824 C C . GLU A 1 222 ? 7.942 5.261 -5.091 1.00 88.38 222 GLU A C 1
ATOM 1826 O O . GLU A 1 222 ? 8.941 5.033 -4.410 1.00 88.38 222 GLU A O 1
ATOM 1831 N N . VAL A 1 223 ? 6.875 4.446 -5.076 1.00 84.75 223 VAL A N 1
ATOM 1832 C CA . VAL A 1 223 ? 6.859 3.158 -4.351 1.00 84.75 223 VAL A CA 1
ATOM 1833 C C . VAL A 1 223 ? 7.959 2.246 -4.886 1.00 84.75 223 VAL A C 1
ATOM 1835 O O . VAL A 1 223 ? 8.754 1.713 -4.111 1.00 84.75 223 VAL A O 1
ATOM 1838 N N . LEU A 1 224 ? 8.025 2.093 -6.213 1.00 86.19 224 LEU A N 1
ATOM 1839 C CA . LEU A 1 224 ? 9.016 1.264 -6.885 1.00 86.19 224 LEU A CA 1
ATOM 1840 C C . LEU A 1 224 ? 10.436 1.743 -6.574 1.00 86.19 224 LEU A C 1
ATOM 1842 O O . LEU A 1 224 ? 11.306 0.908 -6.389 1.00 86.19 224 LEU A O 1
ATOM 1846 N N . LEU A 1 225 ? 10.704 3.042 -6.444 1.00 86.69 225 LEU A N 1
ATOM 1847 C CA . LEU A 1 225 ? 12.025 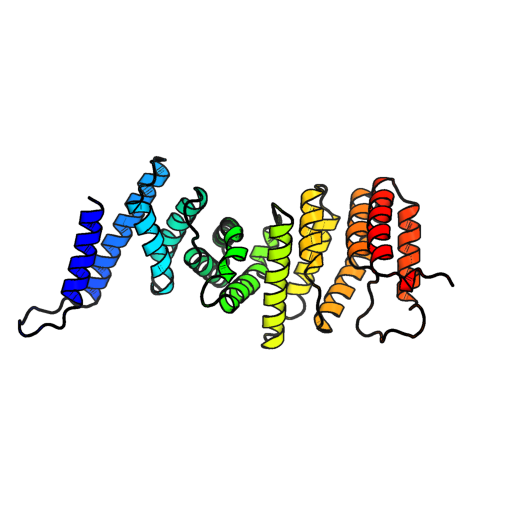3.578 -6.094 1.00 86.69 225 LEU A CA 1
ATOM 1848 C C . LEU A 1 225 ? 12.481 3.221 -4.670 1.00 86.69 225 LEU A C 1
ATOM 1850 O O . LEU A 1 225 ? 13.684 3.197 -4.421 1.00 86.69 225 LEU A O 1
ATOM 1854 N N . GLN A 1 226 ? 11.567 2.875 -3.756 1.00 85.00 226 GLN A N 1
ATOM 1855 C CA . GLN A 1 226 ? 11.946 2.481 -2.391 1.00 85.00 226 GLN A CA 1
ATOM 1856 C C . GLN A 1 226 ? 12.555 1.083 -2.307 1.00 85.00 226 GLN A C 1
ATOM 1858 O O . GLN A 1 226 ? 13.195 0.754 -1.308 1.00 85.00 226 GLN A O 1
ATOM 1863 N N . PHE A 1 227 ? 12.394 0.254 -3.341 1.00 78.94 227 PHE A N 1
ATOM 1864 C CA . PHE A 1 227 ? 12.984 -1.083 -3.390 1.00 78.94 227 PHE A CA 1
ATOM 1865 C C . PHE A 1 227 ? 14.488 -1.026 -3.712 1.00 78.94 227 PHE A C 1
ATOM 1867 O O . PHE A 1 227 ? 14.951 -1.534 -4.739 1.00 78.94 227 PHE A O 1
ATOM 1874 N N . ASN A 1 228 ? 15.259 -0.367 -2.851 1.00 68.38 228 ASN A N 1
ATOM 1875 C CA . ASN A 1 228 ? 16.713 -0.304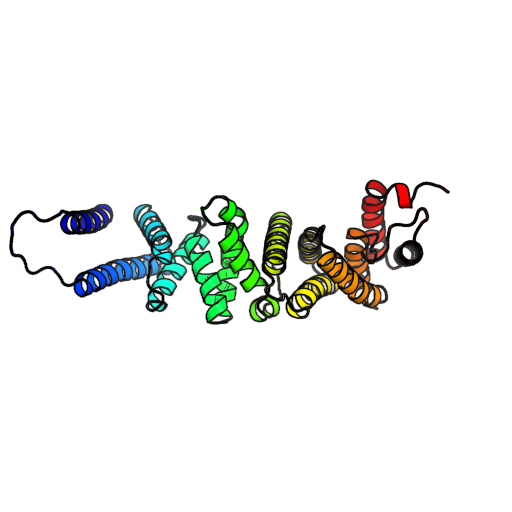 -2.909 1.00 68.38 228 ASN A CA 1
ATOM 1876 C C . ASN A 1 228 ? 17.261 -1.342 -1.935 1.00 68.38 228 ASN A C 1
ATOM 1878 O O . ASN A 1 228 ? 17.389 -1.085 -0.742 1.00 68.38 228 ASN A O 1
ATOM 1882 N N . SER A 1 229 ? 17.525 -2.549 -2.430 1.00 61.38 229 SER A N 1
ATOM 1883 C CA . SER A 1 229 ? 17.971 -3.650 -1.578 1.00 61.38 229 SER A CA 1
ATOM 1884 C C . SER A 1 229 ? 19.464 -3.913 -1.706 1.00 61.38 229 SER A C 1
ATOM 1886 O O . SER A 1 229 ? 20.008 -3.939 -2.809 1.00 61.38 229 SER A O 1
ATOM 1888 N N . PHE A 1 230 ? 20.116 -4.165 -0.569 1.00 57.97 230 PHE A N 1
ATOM 1889 C CA . PHE A 1 230 ? 21.459 -4.747 -0.498 1.00 57.97 230 PHE A CA 1
ATOM 1890 C C . PHE A 1 230 ? 21.442 -6.275 -0.652 1.00 57.97 230 PHE A C 1
ATOM 1892 O O . PHE A 1 230 ? 22.485 -6.882 -0.884 1.00 57.97 230 PHE A O 1
ATOM 1899 N N . GLU A 1 231 ? 20.271 -6.904 -0.565 1.00 71.75 231 GLU A N 1
ATOM 1900 C CA . GLU A 1 231 ? 20.119 -8.350 -0.573 1.00 71.75 231 GLU A CA 1
ATOM 1901 C C . GLU A 1 231 ? 19.942 -8.898 -1.996 1.00 71.75 231 GLU A C 1
ATOM 1903 O O . GLU A 1 231 ? 19.055 -8.491 -2.754 1.00 71.75 231 GLU A O 1
ATOM 1908 N N . PHE A 1 232 ? 20.789 -9.867 -2.348 1.00 75.81 232 PHE A N 1
ATOM 1909 C CA . PHE A 1 232 ? 20.863 -10.476 -3.678 1.00 75.81 232 PHE A CA 1
ATOM 1910 C C . PHE A 1 232 ? 19.500 -10.950 -4.208 1.00 75.81 232 PHE A C 1
ATOM 1912 O O . PHE A 1 232 ? 19.152 -10.677 -5.357 1.00 75.81 232 PHE A O 1
ATOM 1919 N N . ARG A 1 233 ? 18.696 -11.614 -3.362 1.00 74.50 233 ARG A N 1
ATOM 1920 C CA . ARG A 1 233 ? 17.397 -12.188 -3.755 1.00 74.50 233 ARG A CA 1
ATOM 1921 C C . ARG A 1 233 ? 16.410 -11.121 -4.231 1.00 74.50 233 ARG A C 1
ATOM 1923 O O . ARG A 1 233 ? 15.717 -11.342 -5.219 1.00 74.50 233 ARG A O 1
ATOM 1930 N N . MET A 1 234 ? 16.377 -9.955 -3.584 1.00 75.94 234 MET A N 1
ATOM 1931 C CA . MET A 1 234 ? 15.513 -8.864 -4.033 1.00 75.94 234 MET A CA 1
ATOM 1932 C C . MET A 1 234 ? 16.034 -8.213 -5.302 1.00 75.94 234 MET A C 1
ATOM 1934 O O . MET A 1 234 ? 15.243 -7.958 -6.203 1.00 75.94 234 MET A O 1
ATOM 1938 N N . LYS A 1 235 ? 17.344 -7.948 -5.392 1.00 78.69 235 LYS A N 1
ATOM 1939 C CA . LYS A 1 235 ? 17.914 -7.399 -6.629 1.00 78.69 235 LYS A CA 1
ATOM 1940 C C . LYS A 1 235 ? 17.568 -8.288 -7.822 1.00 78.69 235 LYS A C 1
ATOM 1942 O O . LYS A 1 235 ? 17.227 -7.768 -8.877 1.00 78.69 235 LYS A O 1
ATOM 1947 N N . LYS A 1 236 ? 17.580 -9.611 -7.624 1.00 81.75 236 LYS A N 1
ATOM 1948 C CA . LYS A 1 236 ? 17.254 -10.592 -8.661 1.00 81.75 236 LYS A CA 1
ATOM 1949 C C . LYS A 1 236 ? 15.774 -10.543 -9.032 1.00 81.75 236 LYS A C 1
ATOM 1951 O O . LYS A 1 236 ? 15.455 -10.457 -10.208 1.00 81.75 236 LYS A O 1
ATOM 1956 N N . MET A 1 237 ? 14.888 -10.487 -8.038 1.00 79.19 237 MET A N 1
ATOM 1957 C CA . MET A 1 237 ? 13.446 -10.331 -8.259 1.00 79.19 237 MET A CA 1
ATOM 1958 C C . MET A 1 237 ? 13.095 -9.044 -9.006 1.00 79.19 237 MET A C 1
ATOM 1960 O O . MET A 1 237 ? 12.305 -9.073 -9.949 1.00 79.19 237 MET A O 1
ATOM 1964 N N . ILE A 1 238 ? 13.686 -7.918 -8.602 1.00 80.31 238 ILE A N 1
ATOM 1965 C CA . ILE A 1 238 ? 13.505 -6.633 -9.280 1.00 80.31 238 ILE A CA 1
ATOM 1966 C C . ILE A 1 238 ? 14.022 -6.745 -10.711 1.00 80.31 238 ILE A C 1
ATOM 1968 O O . ILE A 1 238 ? 13.286 -6.421 -11.632 1.00 80.31 238 ILE A O 1
ATOM 1972 N N . TYR A 1 239 ? 15.242 -7.250 -10.906 1.00 85.44 239 TYR A N 1
ATOM 1973 C CA . TYR A 1 239 ? 15.819 -7.463 -12.231 1.00 85.44 239 TYR A CA 1
ATOM 1974 C C . TYR A 1 239 ? 14.881 -8.278 -13.138 1.00 85.44 239 TYR A C 1
ATOM 1976 O O . TYR A 1 239 ? 14.498 -7.801 -14.202 1.00 85.44 239 TYR A O 1
ATOM 1984 N N . GLU A 1 240 ? 14.437 -9.458 -12.701 1.00 84.31 240 GLU A N 1
ATOM 1985 C CA . GLU A 1 240 ? 13.563 -10.342 -13.486 1.00 84.31 240 GLU A CA 1
ATOM 1986 C C . GLU A 1 240 ? 12.201 -9.696 -13.797 1.00 84.31 240 GLU A C 1
ATOM 1988 O O . GLU A 1 240 ? 11.722 -9.769 -14.933 1.00 84.31 240 GLU A O 1
ATOM 1993 N N . SER A 1 241 ? 11.603 -9.003 -12.822 1.00 82.69 241 SER A N 1
ATOM 1994 C CA . SER A 1 241 ? 10.326 -8.291 -12.993 1.00 82.69 241 SER A CA 1
ATOM 1995 C C . SER A 1 241 ? 10.458 -7.142 -13.994 1.00 82.69 241 SER A C 1
ATOM 1997 O O . SER A 1 241 ? 9.653 -7.016 -14.922 1.00 82.69 241 SER A O 1
ATOM 1999 N N . PHE A 1 242 ? 11.515 -6.337 -13.848 1.00 82.81 242 PHE A N 1
ATOM 2000 C CA . PHE A 1 242 ? 11.809 -5.220 -14.736 1.00 82.81 242 PHE A CA 1
ATOM 2001 C C . PHE A 1 242 ? 12.091 -5.688 -16.151 1.00 82.81 242 PHE A C 1
ATOM 2003 O O . PHE A 1 242 ? 11.504 -5.148 -17.082 1.00 82.81 242 PHE A O 1
ATOM 2010 N N . MET A 1 243 ? 12.930 -6.706 -16.326 1.00 83.38 243 MET A N 1
ATOM 2011 C CA . MET A 1 243 ? 13.230 -7.233 -17.651 1.00 83.38 243 MET A CA 1
ATOM 2012 C C . MET A 1 243 ? 11.974 -7.801 -18.318 1.00 83.38 243 MET A C 1
ATOM 2014 O O . MET A 1 243 ? 11.733 -7.519 -19.489 1.00 83.38 243 MET A O 1
ATOM 2018 N N . THR A 1 244 ? 11.122 -8.514 -17.577 1.00 84.56 244 THR A N 1
ATOM 2019 C CA . THR A 1 244 ? 9.890 -9.100 -18.128 1.00 84.56 244 THR A CA 1
ATOM 2020 C C . THR A 1 244 ? 8.887 -8.037 -18.582 1.00 84.56 244 THR A C 1
ATOM 2022 O O . THR A 1 244 ? 8.384 -8.099 -19.706 1.00 84.56 244 THR A O 1
ATOM 2025 N N . ILE A 1 245 ? 8.593 -7.045 -17.734 1.00 84.50 245 ILE A N 1
ATOM 2026 C CA . ILE A 1 245 ? 7.620 -5.994 -18.063 1.00 84.50 245 ILE A CA 1
ATOM 2027 C C . ILE A 1 245 ? 8.209 -5.004 -19.066 1.00 84.50 245 ILE A C 1
ATOM 2029 O O . ILE A 1 245 ? 7.568 -4.703 -20.073 1.00 84.50 245 ILE A O 1
ATOM 2033 N N . ALA A 1 246 ? 9.431 -4.515 -18.838 1.00 77.31 246 ALA A N 1
ATOM 2034 C CA . ALA A 1 246 ? 10.012 -3.491 -19.690 1.00 77.31 246 ALA A CA 1
ATOM 2035 C C . ALA A 1 246 ? 10.124 -3.996 -21.128 1.00 77.31 246 ALA A C 1
ATOM 2037 O O . ALA A 1 246 ? 9.529 -3.380 -22.008 1.00 77.31 246 ALA A O 1
ATOM 2038 N N . LEU A 1 247 ? 10.756 -5.155 -21.366 1.00 80.06 247 LEU A N 1
ATOM 2039 C CA . LEU A 1 247 ? 10.930 -5.705 -22.718 1.00 80.06 247 LEU A CA 1
ATOM 2040 C C . LEU A 1 247 ? 9.605 -5.897 -23.462 1.00 80.06 247 LEU A C 1
ATOM 2042 O O . LEU A 1 247 ? 9.532 -5.641 -24.665 1.00 80.06 247 LEU A O 1
ATOM 2046 N N . ARG A 1 248 ? 8.550 -6.317 -22.755 1.00 87.56 248 ARG A N 1
ATOM 2047 C CA . ARG A 1 248 ? 7.227 -6.515 -23.353 1.00 87.56 248 ARG A CA 1
ATOM 2048 C C . ARG A 1 248 ? 6.595 -5.196 -23.795 1.00 87.56 248 ARG A C 1
ATOM 2050 O O . ARG A 1 248 ? 5.997 -5.142 -24.869 1.00 87.56 248 ARG A O 1
ATOM 2057 N N . TYR A 1 249 ? 6.721 -4.144 -22.990 1.00 92.81 249 TYR A N 1
ATOM 2058 C CA . TYR A 1 249 ? 5.991 -2.896 -23.211 1.00 92.81 249 TYR A CA 1
ATOM 2059 C C . TYR A 1 249 ? 6.796 -1.798 -23.926 1.00 92.81 249 TYR A C 1
ATOM 2061 O O . TYR A 1 249 ? 6.182 -0.864 -24.441 1.00 92.81 249 TYR A O 1
ATOM 2069 N N . MET A 1 250 ? 8.121 -1.940 -24.103 1.00 89.06 250 MET A N 1
ATOM 2070 C CA . MET A 1 250 ? 8.914 -0.994 -24.919 1.00 89.06 250 MET A CA 1
ATOM 2071 C C . MET A 1 250 ? 8.408 -0.901 -26.363 1.00 89.06 250 MET A C 1
ATOM 2073 O O . MET A 1 250 ? 8.523 0.142 -26.991 1.00 89.06 250 MET A O 1
ATOM 2077 N N . LYS A 1 251 ? 7.840 -1.989 -26.896 1.00 89.62 251 LYS A N 1
ATOM 2078 C CA . LYS A 1 251 ? 7.333 -2.081 -28.277 1.00 89.62 251 LYS A CA 1
ATOM 2079 C C . LYS A 1 251 ? 5.805 -2.049 -28.350 1.00 89.62 251 LYS A C 1
ATOM 2081 O O . LYS A 1 251 ? 5.217 -2.455 -29.350 1.00 89.62 251 LYS A O 1
ATOM 2086 N N . HIS A 1 252 ? 5.142 -1.610 -27.281 1.00 95.12 252 HIS A N 1
ATOM 2087 C CA . HIS A 1 252 ? 3.687 -1.620 -27.217 1.00 95.12 252 HIS A CA 1
ATOM 2088 C C . HIS A 1 252 ? 3.073 -0.634 -28.236 1.00 95.12 252 HIS A C 1
ATOM 2090 O O . HIS A 1 252 ? 3.586 0.475 -28.367 1.00 95.12 252 HIS A O 1
ATOM 2096 N N . PRO A 1 253 ? 1.953 -0.944 -28.922 1.00 93.62 253 PRO A N 1
ATOM 2097 C CA . PRO A 1 253 ? 1.364 -0.042 -29.925 1.00 93.62 253 PRO A CA 1
ATOM 2098 C C . PRO A 1 253 ? 0.950 1.334 -29.383 1.00 93.62 253 PRO A C 1
ATOM 2100 O O . PRO A 1 253 ? 1.029 2.340 -30.083 1.00 93.62 253 PRO A O 1
ATOM 2103 N N . LYS A 1 254 ? 0.517 1.392 -28.120 1.00 95.81 254 LYS A N 1
ATOM 2104 C CA . LYS A 1 254 ? 0.101 2.634 -27.448 1.00 95.81 254 LYS A CA 1
ATOM 2105 C C . LYS A 1 254 ? 1.317 3.387 -26.903 1.00 95.81 254 LYS A C 1
ATOM 2107 O O . LYS A 1 254 ? 1.995 2.870 -26.016 1.00 95.81 254 LYS A O 1
ATOM 2112 N N . SER A 1 255 ? 1.539 4.620 -27.355 1.00 95.81 255 SER A N 1
ATOM 2113 C CA . SER A 1 255 ? 2.722 5.401 -26.971 1.00 95.81 255 SER A CA 1
ATOM 2114 C C . SER A 1 255 ? 2.769 5.822 -25.511 1.00 95.81 255 SER A C 1
ATOM 2116 O O . SER A 1 255 ? 3.852 5.870 -24.944 1.00 95.81 255 SER A O 1
ATOM 2118 N N . TYR A 1 256 ? 1.627 6.057 -24.856 1.00 95.94 256 TYR A N 1
ATOM 2119 C CA . TYR A 1 256 ? 1.635 6.358 -23.418 1.00 95.94 256 TYR A CA 1
ATOM 2120 C C . TYR A 1 256 ? 2.178 5.182 -22.591 1.00 95.94 256 TYR A C 1
ATOM 2122 O O . TYR A 1 256 ? 2.930 5.409 -21.649 1.00 95.94 256 TYR A O 1
ATOM 2130 N N . MET A 1 257 ? 1.877 3.937 -22.989 1.00 96.44 257 MET A N 1
ATOM 2131 C CA . MET A 1 257 ? 2.421 2.748 -22.328 1.00 96.44 257 MET A CA 1
ATOM 2132 C C . MET A 1 257 ? 3.932 2.666 -22.549 1.00 96.44 257 MET A C 1
ATOM 2134 O O . MET A 1 257 ? 4.664 2.505 -21.580 1.00 96.44 257 MET A O 1
ATOM 2138 N N . ARG A 1 258 ? 4.414 2.892 -23.784 1.00 96.19 258 ARG A N 1
ATOM 2139 C CA . ARG A 1 258 ? 5.860 2.974 -24.071 1.00 96.19 258 ARG A CA 1
ATOM 2140 C C . ARG A 1 258 ? 6.545 4.070 -23.247 1.00 96.19 258 ARG A C 1
ATOM 2142 O O . ARG A 1 258 ? 7.606 3.838 -22.678 1.00 96.19 258 ARG A O 1
ATOM 2149 N N . ALA A 1 259 ? 5.919 5.241 -23.122 1.00 96.62 259 ALA A N 1
ATOM 2150 C CA . ALA A 1 259 ? 6.443 6.359 -22.343 1.00 96.62 259 ALA A CA 1
ATOM 2151 C C . ALA A 1 259 ? 6.514 6.026 -20.844 1.00 96.62 259 ALA A C 1
ATOM 2153 O O . ALA A 1 259 ? 7.509 6.329 -20.189 1.00 96.62 259 ALA A O 1
ATOM 2154 N N . ASN A 1 260 ? 5.490 5.374 -20.290 1.00 95.69 260 ASN A N 1
ATOM 2155 C CA . ASN A 1 260 ? 5.494 4.915 -18.901 1.00 95.69 260 ASN A CA 1
ATOM 2156 C C . ASN A 1 260 ? 6.542 3.823 -18.667 1.00 95.69 260 ASN A C 1
ATOM 2158 O O . ASN A 1 260 ? 7.280 3.884 -17.682 1.00 95.69 260 ASN A O 1
ATOM 2162 N N . THR A 1 261 ? 6.684 2.881 -19.603 1.00 95.00 261 THR A N 1
ATOM 2163 C CA . THR A 1 261 ? 7.756 1.883 -19.579 1.00 95.00 261 THR A CA 1
ATOM 2164 C C . THR A 1 261 ? 9.134 2.539 -19.584 1.00 95.00 261 THR A C 1
ATOM 2166 O O . THR A 1 261 ? 9.967 2.169 -18.761 1.00 95.00 261 THR A O 1
ATOM 2169 N N . ALA A 1 262 ? 9.363 3.547 -20.434 1.00 94.69 262 ALA A N 1
ATOM 2170 C CA . ALA A 1 262 ? 10.617 4.297 -20.465 1.00 94.69 262 ALA A CA 1
ATOM 2171 C C . ALA A 1 262 ? 10.910 4.967 -19.111 1.00 94.69 262 ALA A C 1
ATOM 2173 O O . ALA A 1 262 ? 12.027 4.863 -18.613 1.00 94.69 262 ALA A O 1
ATOM 2174 N N . ARG A 1 263 ? 9.910 5.582 -18.461 1.00 93.94 263 ARG A N 1
ATOM 2175 C CA . ARG A 1 263 ? 10.074 6.193 -17.125 1.00 93.94 263 ARG A CA 1
ATOM 2176 C C . ARG A 1 263 ? 10.534 5.185 -16.075 1.00 93.94 263 ARG A C 1
ATOM 2178 O O . ARG A 1 263 ? 11.500 5.448 -15.366 1.00 93.94 263 ARG A O 1
ATOM 2185 N N . ILE A 1 264 ? 9.851 4.043 -15.990 1.00 91.25 264 ILE A N 1
ATOM 2186 C CA . ILE A 1 264 ? 10.166 2.987 -15.017 1.00 91.25 264 ILE A CA 1
ATOM 2187 C C . ILE A 1 264 ? 11.555 2.405 -15.302 1.00 91.25 264 ILE A C 1
ATOM 2189 O O . ILE A 1 264 ? 12.368 2.273 -14.392 1.00 91.25 264 ILE A O 1
ATOM 2193 N N . PHE A 1 265 ? 11.850 2.112 -16.570 1.00 90.94 265 PHE A N 1
ATOM 2194 C CA . PHE A 1 265 ? 13.142 1.589 -17.008 1.00 90.94 265 PHE A CA 1
ATOM 2195 C C . PHE A 1 265 ? 14.303 2.531 -16.648 1.00 90.94 265 PHE A C 1
ATOM 2197 O O . PHE A 1 265 ? 15.286 2.100 -16.047 1.00 90.94 265 PHE A O 1
ATOM 2204 N N . LEU A 1 266 ? 14.173 3.825 -16.954 1.00 91.56 266 LEU A N 1
ATOM 2205 C CA . LEU A 1 266 ? 15.225 4.819 -16.718 1.00 91.56 266 LEU A CA 1
ATOM 2206 C C . LEU A 1 266 ? 15.424 5.132 -15.231 1.00 91.56 266 LEU A C 1
ATOM 2208 O O . LEU A 1 266 ? 16.545 5.410 -14.816 1.00 91.56 266 LEU A O 1
ATOM 2212 N N . ASP A 1 267 ? 14.376 5.035 -14.409 1.00 88.69 267 ASP A N 1
ATOM 2213 C CA . ASP A 1 267 ? 14.493 5.190 -12.953 1.00 88.69 267 ASP A CA 1
ATOM 2214 C C . ASP A 1 267 ? 15.404 4.141 -12.298 1.00 88.69 267 ASP A C 1
ATOM 2216 O O . ASP A 1 267 ? 15.900 4.375 -11.195 1.00 88.69 267 ASP A O 1
ATOM 2220 N N . ARG A 1 268 ? 15.617 2.994 -12.955 1.00 85.38 268 ARG A N 1
ATOM 2221 C CA . ARG A 1 268 ? 16.440 1.883 -12.456 1.00 85.38 268 ARG A CA 1
ATOM 2222 C C . ARG A 1 268 ? 17.669 1.586 -13.304 1.00 85.38 268 ARG A C 1
ATOM 2224 O O . ARG A 1 268 ? 18.357 0.606 -13.032 1.00 85.38 268 ARG A O 1
ATOM 2231 N N . PHE A 1 269 ? 17.952 2.402 -14.310 1.00 86.25 269 PHE A N 1
ATOM 2232 C CA . PHE A 1 269 ? 19.107 2.186 -15.165 1.00 86.25 269 PHE A CA 1
ATOM 2233 C C . PHE A 1 269 ? 20.431 2.408 -14.393 1.00 86.25 269 PHE A C 1
ATOM 2235 O O . PHE A 1 269 ? 20.548 3.404 -13.672 1.00 86.25 269 PHE A O 1
ATOM 2242 N N . PRO A 1 270 ? 21.453 1.549 -14.585 1.00 84.31 270 PRO A N 1
ATOM 2243 C CA . PRO A 1 270 ? 21.418 0.310 -15.364 1.00 84.31 270 PRO A CA 1
ATOM 2244 C C . PRO A 1 270 ? 20.765 -0.843 -14.583 1.00 84.31 270 PRO A C 1
ATOM 2246 O O . PRO A 1 270 ? 21.047 -1.065 -13.404 1.00 84.31 270 PRO A O 1
ATOM 2249 N N . ILE A 1 271 ? 19.939 -1.631 -15.268 1.00 83.12 271 ILE A N 1
ATOM 2250 C CA . ILE A 1 271 ? 19.294 -2.817 -14.697 1.00 83.12 271 ILE A CA 1
ATOM 2251 C C . ILE A 1 271 ? 20.216 -4.009 -14.942 1.00 83.12 271 ILE A C 1
ATOM 2253 O O . ILE A 1 271 ? 20.275 -4.542 -16.048 1.00 83.12 271 ILE A O 1
ATOM 2257 N N . LEU A 1 272 ? 20.985 -4.398 -13.930 1.00 83.06 272 LEU A N 1
ATOM 2258 C CA . LEU A 1 272 ? 21.969 -5.476 -14.038 1.00 83.06 272 LEU A CA 1
ATOM 2259 C C . LEU A 1 272 ? 21.520 -6.709 -13.271 1.00 83.06 272 LEU A C 1
ATOM 2261 O O . LEU A 1 272 ? 20.982 -6.594 -12.166 1.00 83.06 272 LEU A O 1
ATOM 2265 N N . ASP A 1 273 ? 21.787 -7.884 -13.843 1.00 82.50 273 ASP A N 1
ATOM 2266 C CA . ASP A 1 273 ? 21.639 -9.132 -13.101 1.00 82.50 273 ASP A CA 1
ATOM 2267 C C . ASP A 1 273 ? 22.597 -9.083 -11.898 1.00 82.50 273 ASP A C 1
ATOM 2269 O O . ASP A 1 273 ? 23.807 -8.907 -12.076 1.00 82.50 273 ASP A O 1
ATOM 2273 N N . PRO A 1 274 ? 22.094 -9.219 -10.661 1.00 81.12 274 PRO A N 1
ATOM 2274 C CA . PRO A 1 274 ? 22.932 -9.132 -9.469 1.00 81.12 274 PRO A CA 1
ATOM 2275 C C . PRO A 1 274 ? 23.965 -10.256 -9.340 1.00 81.12 274 PRO A C 1
ATOM 2277 O O . PRO A 1 274 ? 24.815 -10.170 -8.456 1.00 81.12 274 PRO A O 1
ATOM 2280 N N . SER A 1 275 ? 23.891 -11.315 -10.155 1.00 79.88 275 SER A N 1
ATOM 2281 C CA . SER A 1 275 ? 24.918 -12.364 -10.228 1.00 79.88 275 SER A CA 1
ATOM 2282 C C . SER A 1 275 ? 26.160 -11.948 -11.014 1.00 79.88 275 SER A C 1
ATOM 2284 O O . SER A 1 275 ? 27.203 -12.588 -10.881 1.00 79.88 275 SER A O 1
ATOM 2286 N N . ILE A 1 276 ? 26.081 -10.858 -11.780 1.00 75.25 276 ILE A N 1
ATOM 2287 C CA . ILE A 1 276 ? 27.215 -10.318 -12.519 1.00 75.25 276 ILE A CA 1
ATOM 2288 C C . ILE A 1 276 ? 28.132 -9.589 -11.535 1.00 75.25 276 ILE A C 1
ATOM 2290 O O . ILE A 1 276 ? 27.756 -8.586 -10.926 1.00 75.25 276 ILE A O 1
ATOM 2294 N N . GLN A 1 277 ? 29.369 -10.066 -11.406 1.00 65.94 277 GLN A N 1
ATOM 2295 C CA . GLN A 1 277 ? 30.436 -9.263 -10.818 1.00 65.94 277 GLN A CA 1
ATOM 2296 C C . GLN A 1 277 ? 30.752 -8.130 -11.795 1.00 65.94 277 GLN A C 1
ATOM 2298 O O . GLN A 1 277 ? 31.018 -8.400 -12.964 1.00 65.94 277 GLN A O 1
ATOM 2303 N N . MET A 1 278 ? 30.669 -6.877 -11.331 1.00 57.94 278 MET A N 1
ATOM 2304 C CA . MET A 1 278 ? 30.963 -5.691 -12.145 1.00 57.94 278 MET A CA 1
ATOM 2305 C C . MET A 1 278 ? 32.325 -5.872 -12.835 1.00 57.94 278 MET A C 1
ATOM 2307 O O . MET A 1 278 ? 33.335 -5.931 -12.130 1.00 57.94 278 MET A O 1
ATOM 2311 N N . PRO A 1 279 ? 32.370 -5.997 -14.174 1.00 55.34 279 PRO A N 1
ATOM 2312 C CA . PRO A 1 279 ? 33.633 -6.084 -14.887 1.00 55.34 279 PRO A CA 1
ATOM 2313 C C . PRO A 1 279 ? 34.356 -4.731 -14.854 1.00 55.34 279 PRO A C 1
ATOM 2315 O O . PRO A 1 279 ? 33.743 -3.688 -14.630 1.00 55.34 279 PRO A O 1
ATOM 2318 N N . GLU A 1 280 ? 35.657 -4.737 -15.145 1.00 56.69 280 GLU A N 1
ATOM 2319 C CA . GLU A 1 280 ? 36.447 -3.512 -15.372 1.00 56.69 280 GLU A CA 1
ATOM 2320 C C . GLU A 1 280 ? 35.973 -2.719 -16.612 1.00 56.69 280 GLU A C 1
ATOM 2322 O O . GLU A 1 280 ? 36.319 -1.553 -16.770 1.00 56.69 280 GLU A O 1
ATOM 2327 N N . THR A 1 281 ? 35.151 -3.331 -17.476 1.00 63.50 281 THR A N 1
ATOM 2328 C CA . THR A 1 281 ? 34.589 -2.759 -18.711 1.00 63.50 281 THR A CA 1
ATOM 2329 C C . THR A 1 281 ? 33.055 -2.752 -18.699 1.00 63.50 281 THR A C 1
ATOM 2331 O O . THR A 1 281 ? 32.414 -3.467 -17.923 1.00 63.50 281 THR A O 1
ATOM 2334 N N . VAL A 1 282 ? 32.442 -1.940 -19.573 1.00 70.56 282 VAL A N 1
ATOM 2335 C CA . VAL A 1 282 ? 30.978 -1.829 -19.698 1.00 70.56 282 VAL A CA 1
ATOM 2336 C C . VAL A 1 282 ? 30.371 -3.184 -20.077 1.00 70.56 282 VAL A C 1
ATOM 2338 O O . VAL A 1 282 ? 30.656 -3.742 -21.134 1.00 70.56 282 VAL A O 1
ATOM 2341 N N . HIS A 1 283 ? 29.506 -3.718 -19.212 1.00 78.38 283 HIS A N 1
ATOM 2342 C CA . HIS A 1 283 ? 28.879 -5.022 -19.421 1.00 78.38 283 HIS A CA 1
ATOM 2343 C C . HIS A 1 283 ? 27.945 -5.013 -20.655 1.00 78.38 283 HIS A C 1
ATOM 2345 O O . HIS A 1 283 ? 27.191 -4.049 -20.818 1.00 78.38 283 HIS A O 1
ATOM 2351 N N . PRO A 1 284 ? 27.885 -6.083 -21.478 1.00 82.38 284 PRO A N 1
ATOM 2352 C CA . PRO A 1 284 ? 27.024 -6.140 -22.670 1.00 82.38 284 PRO A CA 1
ATOM 2353 C C . PRO A 1 284 ? 25.548 -5.798 -22.414 1.00 82.38 284 PRO A C 1
ATOM 2355 O O . PRO A 1 284 ? 24.925 -5.105 -23.210 1.00 82.38 284 PRO A O 1
ATOM 2358 N N . GLN A 1 285 ? 25.004 -6.183 -21.253 1.00 83.50 285 GLN A N 1
ATOM 2359 C CA . GLN A 1 285 ? 23.631 -5.814 -20.868 1.00 83.50 285 GLN A CA 1
ATOM 2360 C C . GLN A 1 285 ? 23.413 -4.298 -20.770 1.00 83.50 285 GLN A C 1
ATOM 2362 O O . GLN A 1 285 ? 22.298 -3.835 -20.993 1.00 83.50 285 GLN A O 1
ATOM 2367 N N . VAL A 1 286 ? 24.438 -3.521 -20.409 1.00 84.94 286 VAL A N 1
ATOM 2368 C CA . VAL A 1 286 ? 24.346 -2.053 -20.386 1.00 84.94 286 VAL A CA 1
ATOM 2369 C C . VAL A 1 286 ? 24.295 -1.521 -21.813 1.00 84.94 286 VAL A C 1
ATOM 2371 O O . VAL A 1 286 ? 23.498 -0.632 -22.092 1.00 84.94 286 VAL A O 1
ATOM 2374 N N . ILE A 1 287 ? 25.081 -2.098 -22.726 1.00 85.88 287 ILE A N 1
ATOM 2375 C CA . ILE A 1 287 ? 25.086 -1.720 -24.145 1.00 85.88 287 ILE A CA 1
ATOM 2376 C C . ILE A 1 287 ? 23.696 -1.937 -24.754 1.00 85.88 287 ILE A C 1
ATOM 2378 O O . ILE A 1 287 ? 23.136 -1.009 -25.336 1.00 85.88 287 ILE A O 1
ATOM 2382 N N . ASP A 1 288 ? 23.090 -3.107 -24.543 1.00 87.25 288 ASP A N 1
ATOM 2383 C CA . ASP A 1 288 ? 21.732 -3.402 -25.023 1.00 87.25 288 ASP A CA 1
ATOM 2384 C C . ASP A 1 288 ? 20.695 -2.428 -24.447 1.00 87.25 288 ASP A C 1
ATOM 2386 O O . ASP A 1 288 ? 19.794 -1.954 -25.141 1.00 87.25 288 ASP A O 1
ATOM 2390 N N . GLN A 1 289 ? 20.839 -2.074 -23.170 1.00 88.44 289 GLN A N 1
ATOM 2391 C CA . GLN A 1 289 ? 19.975 -1.091 -22.527 1.00 88.44 289 GLN A CA 1
ATOM 2392 C C . GLN A 1 289 ? 20.151 0.314 -23.115 1.00 88.44 289 GLN A C 1
ATOM 2394 O O . GLN A 1 289 ? 19.155 0.996 -23.336 1.00 88.44 289 GLN A O 1
ATOM 2399 N N . VAL A 1 290 ? 21.378 0.738 -23.429 1.00 88.94 290 VAL A N 1
ATOM 2400 C CA . VAL A 1 290 ? 21.646 2.014 -24.113 1.00 88.94 290 VAL A CA 1
ATOM 2401 C C . VAL A 1 290 ? 21.044 2.023 -25.522 1.00 88.94 290 VAL A C 1
ATOM 2403 O O . VAL A 1 290 ? 20.500 3.044 -25.948 1.00 88.94 290 VAL A O 1
ATOM 2406 N N . LEU A 1 291 ? 21.066 0.893 -26.234 1.00 89.81 291 LEU A N 1
ATOM 2407 C CA . LEU A 1 291 ? 20.388 0.768 -27.527 1.00 89.81 291 LEU A CA 1
ATOM 2408 C C . LEU A 1 291 ? 18.869 0.950 -27.392 1.00 89.81 291 LEU A C 1
ATOM 2410 O O . LEU A 1 291 ? 18.288 1.705 -28.169 1.00 89.81 291 LEU A O 1
ATOM 2414 N N . ASN A 1 292 ? 18.242 0.381 -26.357 1.00 89.88 292 ASN A N 1
ATOM 2415 C CA . ASN A 1 292 ? 16.820 0.624 -26.081 1.00 89.88 292 ASN A CA 1
ATOM 2416 C C . ASN A 1 292 ? 16.528 2.114 -25.811 1.00 89.88 292 ASN A C 1
ATOM 2418 O O . ASN A 1 292 ? 15.532 2.652 -26.293 1.00 89.88 292 ASN A O 1
ATOM 2422 N N . ILE A 1 293 ? 17.414 2.817 -25.093 1.00 91.94 293 ILE A N 1
ATOM 2423 C CA . ILE A 1 293 ? 17.285 4.269 -24.865 1.00 91.94 293 ILE A CA 1
ATOM 2424 C C . ILE A 1 293 ? 17.354 5.040 -26.187 1.00 91.94 293 ILE A C 1
ATOM 2426 O O . ILE A 1 293 ? 16.563 5.956 -26.421 1.00 91.94 293 ILE A O 1
ATOM 2430 N N . LYS A 1 294 ? 18.282 4.667 -27.074 1.00 91.94 294 LYS A N 1
ATOM 2431 C CA . LYS A 1 294 ? 18.407 5.269 -28.407 1.00 91.94 294 LYS A CA 1
ATOM 2432 C C . LYS A 1 294 ? 17.136 5.083 -29.237 1.00 91.94 294 LYS A C 1
ATOM 2434 O O . LYS A 1 294 ? 16.751 6.008 -29.953 1.00 91.94 294 LYS A O 1
ATOM 2439 N N . ASP A 1 295 ? 16.485 3.929 -29.128 1.00 92.50 295 ASP A N 1
ATOM 2440 C CA . ASP A 1 295 ? 15.209 3.674 -29.795 1.00 92.50 295 ASP A CA 1
ATOM 2441 C C . ASP A 1 295 ? 14.091 4.551 -29.215 1.00 92.50 295 ASP A C 1
ATOM 2443 O O . ASP A 1 295 ? 13.367 5.192 -29.978 1.00 92.50 295 ASP A O 1
ATOM 2447 N N . PHE A 1 296 ? 14.009 4.703 -27.888 1.00 94.88 296 PHE A N 1
ATOM 2448 C CA . PHE A 1 296 ? 13.038 5.608 -27.263 1.00 94.88 296 PHE A CA 1
ATOM 2449 C C . PHE A 1 296 ? 13.220 7.079 -27.663 1.00 94.88 296 PHE A C 1
ATOM 2451 O O . PHE A 1 296 ? 12.238 7.798 -27.848 1.00 94.88 296 PHE A O 1
ATOM 2458 N N . LEU A 1 297 ? 14.462 7.537 -27.857 1.00 95.75 297 LEU A N 1
ATOM 2459 C CA . LEU A 1 297 ? 14.752 8.891 -28.349 1.00 95.75 297 LEU A CA 1
ATOM 2460 C C . LEU A 1 297 ? 14.259 9.139 -29.784 1.00 95.75 297 LEU A C 1
ATOM 2462 O O . LEU A 1 297 ? 14.134 10.293 -30.195 1.00 95.75 297 LEU A O 1
ATOM 2466 N N . ARG A 1 298 ? 13.975 8.081 -30.548 1.00 95.25 298 ARG A N 1
ATOM 2467 C CA . ARG A 1 298 ? 13.456 8.148 -31.923 1.00 95.25 298 ARG A CA 1
ATOM 2468 C C . ARG A 1 298 ? 11.944 7.915 -32.009 1.00 95.25 298 ARG A C 1
ATOM 2470 O O . ARG A 1 298 ? 11.386 8.006 -33.099 1.00 95.25 298 ARG A O 1
ATOM 2477 N N . ASP A 1 299 ? 11.296 7.628 -30.885 1.00 96.75 299 ASP A N 1
ATOM 2478 C CA . ASP A 1 299 ? 9.873 7.293 -30.784 1.00 96.75 299 ASP A CA 1
ATOM 2479 C C . ASP A 1 299 ? 8.984 8.566 -30.780 1.00 96.75 299 ASP A C 1
ATOM 2481 O O . ASP A 1 299 ? 9.450 9.674 -31.058 1.00 96.75 299 ASP A O 1
ATOM 2485 N N . GLU A 1 300 ? 7.684 8.434 -30.509 1.00 95.06 300 GLU A N 1
ATOM 2486 C CA . GLU A 1 300 ? 6.695 9.508 -30.371 1.00 95.06 300 GLU A CA 1
ATOM 2487 C C . GLU A 1 300 ? 7.049 10.514 -29.258 1.00 95.06 300 GLU A C 1
ATOM 2489 O O . GLU A 1 300 ? 7.834 10.244 -28.349 1.00 95.06 300 GLU A O 1
ATOM 2494 N N . ASN A 1 301 ? 6.446 11.708 -29.318 1.00 95.12 301 ASN A N 1
ATOM 2495 C CA . ASN A 1 301 ? 6.855 12.854 -28.499 1.00 95.12 301 ASN A CA 1
ATOM 2496 C C . ASN A 1 301 ? 6.857 12.576 -26.983 1.00 95.12 301 ASN A C 1
ATOM 2498 O O . ASN A 1 301 ? 7.829 12.879 -26.298 1.00 95.12 301 ASN A O 1
ATOM 2502 N N . ASN A 1 302 ? 5.804 11.941 -26.470 1.00 94.50 302 ASN A N 1
ATOM 2503 C CA . ASN A 1 302 ? 5.673 11.585 -25.054 1.00 94.50 302 ASN A CA 1
ATOM 2504 C C . ASN A 1 302 ? 6.736 10.580 -24.575 1.00 94.50 302 ASN A C 1
ATOM 2506 O O . ASN A 1 302 ? 7.169 10.649 -23.423 1.00 94.50 302 ASN A O 1
ATOM 2510 N N . VAL A 1 303 ? 7.157 9.653 -25.440 1.00 97.19 303 VAL A N 1
ATOM 2511 C CA . VAL A 1 303 ? 8.221 8.682 -25.150 1.00 97.19 303 VAL A CA 1
ATOM 2512 C C . VAL A 1 303 ? 9.576 9.386 -25.130 1.00 97.19 303 VAL A C 1
ATOM 2514 O O . VAL A 1 303 ? 10.351 9.202 -24.190 1.00 97.19 303 VAL A O 1
ATOM 2517 N N . ARG A 1 304 ? 9.845 10.260 -26.110 1.00 97.38 304 ARG A N 1
ATOM 2518 C CA . ARG A 1 304 ? 11.085 11.052 -26.152 1.00 97.38 304 ARG A CA 1
ATOM 2519 C C . ARG A 1 304 ? 11.228 11.956 -24.937 1.00 97.38 304 ARG A C 1
ATOM 2521 O O . ARG A 1 304 ? 12.294 11.990 -24.334 1.00 97.38 304 ARG A O 1
ATOM 2528 N N . GLU A 1 305 ? 10.158 12.644 -24.548 1.00 96.38 305 GLU A N 1
ATOM 2529 C CA . GLU A 1 305 ? 10.136 13.505 -23.363 1.00 96.38 305 GLU A CA 1
ATOM 2530 C C . GLU A 1 305 ? 10.468 12.714 -22.090 1.00 96.38 305 GLU A C 1
ATOM 2532 O O . GLU A 1 305 ? 11.387 13.077 -21.355 1.00 96.38 305 GLU A O 1
ATOM 2537 N N . ALA A 1 306 ? 9.780 11.586 -21.868 1.00 95.56 306 ALA A N 1
ATOM 2538 C CA . ALA A 1 306 ? 10.078 10.674 -20.764 1.00 95.56 306 ALA A CA 1
ATOM 2539 C C . ALA A 1 306 ? 11.552 10.242 -20.757 1.00 95.56 306 ALA A C 1
ATOM 2541 O O . ALA A 1 306 ? 12.182 10.174 -19.700 1.00 95.56 306 ALA A O 1
ATOM 2542 N N . THR A 1 307 ? 12.095 9.991 -21.948 1.00 96.19 307 THR A N 1
ATOM 2543 C CA . THR A 1 307 ? 13.465 9.518 -22.133 1.00 96.19 307 THR A CA 1
ATOM 2544 C C . THR A 1 307 ? 14.499 10.583 -21.817 1.00 96.19 307 THR A C 1
ATOM 2546 O O . THR A 1 307 ? 15.453 10.305 -21.098 1.00 96.19 307 THR A O 1
ATOM 2549 N N . ILE A 1 308 ? 14.294 11.814 -22.285 1.00 95.62 308 ILE A N 1
ATOM 2550 C CA . ILE A 1 308 ? 15.182 12.949 -22.004 1.00 95.62 308 ILE A CA 1
ATOM 2551 C C . ILE A 1 308 ? 15.213 13.245 -20.500 1.00 95.62 308 ILE A C 1
ATOM 2553 O O . ILE A 1 308 ? 16.291 13.409 -19.927 1.00 95.62 308 ILE A O 1
ATOM 2557 N N . ILE A 1 309 ? 14.048 13.250 -19.841 1.00 93.31 309 ILE A N 1
ATOM 2558 C CA . ILE A 1 309 ? 13.952 13.459 -18.388 1.00 93.31 309 ILE A CA 1
ATOM 2559 C C . ILE A 1 309 ? 14.719 12.363 -17.633 1.00 93.31 309 ILE A C 1
ATOM 2561 O O . ILE A 1 309 ? 15.494 12.663 -16.723 1.00 93.31 309 ILE A O 1
ATOM 2565 N N . GLY A 1 310 ? 14.527 11.096 -18.012 1.00 92.12 310 GLY A N 1
ATOM 2566 C CA . GLY A 1 310 ? 15.225 9.975 -17.384 1.00 92.12 310 GLY A CA 1
ATOM 2567 C C . GLY A 1 310 ? 16.735 10.007 -17.626 1.00 92.12 310 GLY A C 1
ATOM 2568 O O . GLY A 1 310 ? 17.505 9.828 -16.686 1.00 92.12 310 GLY A O 1
ATOM 2569 N N . LEU A 1 311 ? 17.173 10.325 -18.847 1.00 91.56 311 LEU A N 1
ATOM 2570 C CA . LEU A 1 311 ? 18.589 10.483 -19.186 1.00 91.56 311 LEU A CA 1
ATOM 2571 C C . LEU A 1 311 ? 19.268 11.561 -18.347 1.00 91.56 311 LEU A C 1
ATOM 2573 O O . LEU A 1 311 ? 20.352 11.324 -17.826 1.00 91.56 311 LEU A O 1
ATOM 2577 N N . HIS A 1 312 ? 18.620 12.708 -18.140 1.00 90.00 312 HIS A N 1
ATOM 2578 C CA . HIS A 1 312 ? 19.168 13.767 -17.294 1.00 90.00 312 HIS A CA 1
ATOM 2579 C C . HIS A 1 312 ? 19.429 13.287 -15.850 1.00 90.00 312 HIS A C 1
ATOM 2581 O O . HIS A 1 312 ? 20.471 13.579 -15.254 1.00 90.00 312 HIS A O 1
ATOM 2587 N N . LYS A 1 313 ? 18.520 12.475 -15.297 1.00 87.50 313 LYS A N 1
ATOM 2588 C CA . LYS A 1 313 ? 18.683 11.849 -13.974 1.00 87.50 313 LYS A CA 1
ATOM 2589 C C . LYS A 1 313 ? 19.783 10.781 -13.967 1.00 87.50 313 LYS A C 1
ATOM 2591 O O . LYS A 1 313 ? 20.554 10.688 -13.014 1.00 87.50 313 LYS A O 1
ATOM 2596 N N . ILE A 1 314 ? 19.883 9.985 -15.026 1.00 87.31 314 ILE A N 1
ATOM 2597 C CA . ILE A 1 314 ? 20.903 8.939 -15.145 1.00 87.31 314 ILE A CA 1
ATOM 2598 C C . ILE A 1 314 ? 22.296 9.557 -15.278 1.00 87.31 314 ILE A C 1
ATOM 2600 O O . ILE A 1 314 ? 23.207 9.152 -14.564 1.00 87.31 314 ILE A O 1
ATOM 2604 N N . MET A 1 315 ? 22.470 10.552 -16.147 1.00 84.69 315 MET A N 1
ATOM 2605 C CA . MET A 1 315 ? 23.764 11.200 -16.378 1.00 84.69 315 MET A CA 1
ATOM 2606 C C . MET A 1 315 ? 24.279 11.913 -15.125 1.00 84.69 315 MET A C 1
ATOM 2608 O O . MET A 1 315 ? 25.478 11.894 -14.863 1.00 84.69 315 MET A O 1
ATOM 2612 N N . SER A 1 316 ? 23.387 12.481 -14.306 1.00 81.75 316 SER A N 1
ATOM 2613 C CA . SER A 1 316 ? 23.774 13.101 -13.030 1.00 81.75 316 SER A CA 1
ATOM 2614 C C . SER A 1 316 ? 24.172 12.097 -11.940 1.00 81.75 316 SER A C 1
ATOM 2616 O O . SER A 1 316 ? 24.841 12.479 -10.983 1.00 81.75 316 SER A O 1
ATOM 2618 N N . THR A 1 317 ? 23.806 10.817 -12.070 1.00 78.00 317 THR A N 1
ATOM 2619 C CA . THR A 1 317 ? 24.046 9.780 -11.045 1.00 78.00 317 THR A CA 1
ATOM 2620 C C . THR A 1 317 ? 25.043 8.700 -11.470 1.00 78.00 317 THR A C 1
ATOM 2622 O O . THR A 1 317 ? 25.693 8.100 -10.618 1.00 78.00 317 THR A O 1
ATOM 2625 N N . ASN A 1 318 ? 25.219 8.476 -12.774 1.00 72.50 318 ASN A N 1
ATOM 2626 C CA . ASN A 1 318 ? 26.008 7.387 -13.352 1.00 72.50 318 ASN A CA 1
ATOM 2627 C C . ASN A 1 318 ? 27.077 7.904 -14.327 1.00 72.50 318 ASN A C 1
ATOM 2629 O O . ASN A 1 318 ? 27.250 7.359 -15.415 1.00 72.50 318 ASN A O 1
ATOM 2633 N N . VAL A 1 319 ? 27.818 8.944 -13.932 1.00 66.62 319 VAL A N 1
ATOM 2634 C CA . VAL A 1 319 ? 28.821 9.622 -14.782 1.00 66.62 319 VAL A CA 1
ATOM 2635 C C . VAL A 1 319 ? 29.804 8.642 -15.440 1.00 66.62 319 VAL A C 1
ATOM 2637 O O . VAL A 1 319 ? 30.161 8.831 -16.592 1.00 66.62 319 VAL A O 1
ATOM 2640 N N . ARG A 1 320 ? 30.177 7.550 -14.759 1.00 69.44 320 ARG A N 1
ATOM 2641 C CA . ARG A 1 320 ? 31.118 6.531 -15.271 1.00 69.44 320 ARG A CA 1
ATOM 2642 C C . ARG A 1 320 ? 30.615 5.728 -16.475 1.00 69.44 320 ARG A C 1
ATOM 2644 O O . ARG A 1 320 ? 31.423 5.139 -17.173 1.00 69.44 320 ARG A O 1
ATOM 2651 N N . ILE A 1 321 ? 29.300 5.651 -16.690 1.00 69.56 321 ILE A N 1
ATOM 2652 C CA . ILE A 1 321 ? 28.725 4.952 -17.854 1.00 69.56 321 ILE A CA 1
ATOM 2653 C C . ILE A 1 321 ? 28.803 5.840 -19.105 1.00 69.56 321 ILE A C 1
ATOM 2655 O O . ILE A 1 321 ? 28.814 5.331 -20.220 1.00 69.56 321 ILE A O 1
ATOM 2659 N N . PHE A 1 322 ? 28.855 7.161 -18.913 1.00 68.06 322 PHE A N 1
ATOM 2660 C CA . PHE A 1 322 ? 28.796 8.164 -19.979 1.00 68.06 322 PHE A CA 1
ATOM 2661 C C . PHE A 1 322 ? 30.071 9.009 -20.073 1.00 68.06 322 PHE A C 1
ATOM 2663 O O . PHE A 1 322 ? 30.081 10.003 -20.795 1.00 68.06 322 PHE A O 1
ATOM 2670 N N . SER A 1 323 ? 31.121 8.666 -19.323 1.00 61.16 323 SER A N 1
ATOM 2671 C CA . SER A 1 323 ? 32.425 9.307 -19.455 1.00 61.16 323 SER A CA 1
ATOM 2672 C C . SER A 1 323 ? 33.056 8.871 -20.771 1.00 61.16 323 SER A C 1
ATOM 2674 O O . SER A 1 323 ? 33.076 7.678 -21.059 1.00 61.16 323 SER A O 1
ATOM 2676 N N . GLU A 1 324 ? 33.515 9.851 -21.546 1.00 52.25 324 GLU A N 1
ATOM 2677 C CA . GLU A 1 324 ? 34.072 9.678 -22.886 1.00 52.25 324 GLU A CA 1
ATOM 2678 C C . GLU A 1 324 ? 35.288 8.740 -22.877 1.00 52.25 324 GLU A C 1
ATOM 2680 O O . GLU A 1 324 ? 36.352 9.116 -22.390 1.00 52.25 324 GLU A O 1
ATOM 2685 N N . ASP A 1 325 ? 35.088 7.544 -23.433 1.00 44.09 325 ASP A N 1
ATOM 2686 C CA . ASP A 1 325 ? 36.025 6.872 -24.338 1.00 44.09 325 ASP A CA 1
ATOM 2687 C C . ASP A 1 325 ? 35.296 6.605 -25.666 1.00 44.09 325 ASP A C 1
ATOM 2689 O O . ASP A 1 325 ? 34.164 6.054 -25.625 1.00 44.09 325 ASP A O 1
#

pLDDT: mean 78.01, std 14.29, range [44.09, 97.38]

Secondary structure (DSSP, 8-state):
-HHHHHHHHHHHHHHHHS---S----PPPHHHHHHHHHHHHHHHHHHHHHHHHTT----HHHHHHHHHHHHHGGGS-GGGHHHHHHHHHHHHHHHHTT----HHHHHHHHHHHHHH--HHHHHHHHHTGGGGGGGGGSTTHHHHHHHHHHHHTSHHHHHT------SHHHHHHHHHHHHHHHHHHHHTT----TTHHHHHHHHHHHHHHH---HHHHHHHHHHHHT---SSHHHHHHHHHHHHHHHHHHTT-SSHHHHHHHHHHHHHT-S---TTS---SS--HHHHHHHHHHHHHTTS-HHHHHHHHHHHHHHHHH-GGGSS--

Sequence (325 aa):
MWEDLKNNVQKRIETLLQPNIKEKRKEPTVKKICFESGCIVQAAIDLASVFFQENLTVTEGLKSMIVFLDRILPEIPPEEDNFKNNIAFICELLFSREYYSCSNTLYYLMRRVLVNQKEKDVRRVRFLRSLIPRIDQEQNVEHVLTLYAECAVSSLYLSMEQVILTSLEQAATYGKAYMSAWSHAVKYKRDPSNVFQYSYIMDLMLHAVEDREMSVVHNIREVLLQFNSFEFRMKKMIYESFMTIALRYMKHPKSYMRANTARIFLDRFPILDPSIQMPETVHPQVIDQVLNIKDFLRDENNVREATIIGLHKIMSTNVRIFSED

Foldseek 3Di:
DLVVLVVVVVVVVVVLPDPDDDDPDDPDPPVVVVVVVLVSLVVLLVVLVVCLVVVHDQDPSNVVSLVVLLVCLVVDDPVVVVSSVSSLVSNLSCVVVVNDQSLSSLQSLLVVCLVPVDLVSLVSNLSNLVSLVVCVPDPPNLVSLLSVLSNCLDPSVLVVPDPPPVDLVSLLSLLLSNLSNVVVCVVVPVCPPLPSVLCVLLSLLVCLLPDPDVRSVSSSLSSVLSQPDPDLVSLQSNLVSLCVQLVVQCPPPDVSSVLSSLLSPLSDPPSDNSVDDDDPDDDVSNVVSVVSLVVQCVDDPSSVVSSVVSVVVCCVPPVVVVPDD

Radius of gyration: 26.48 Å; chains: 1; bounding box: 64×37×89 Å

InterPro domains:
  IPR024741 Condensin-2 complex subunit G2 [PF12422] (153-272)